Protein AF-A0A1N6IRF7-F1 (afdb_monomer_lite)

Structure (mmCIF, N/CA/C/O backbone):
data_AF-A0A1N6IRF7-F1
#
_entry.id   AF-A0A1N6IRF7-F1
#
loop_
_atom_site.group_PDB
_atom_site.id
_atom_site.type_symbol
_atom_site.label_atom_id
_atom_site.label_alt_id
_atom_site.label_comp_id
_atom_site.label_asym_id
_atom_site.label_entity_id
_atom_site.label_seq_id
_atom_site.pdbx_PDB_ins_code
_atom_site.Cartn_x
_atom_site.Cartn_y
_atom_site.Cartn_z
_atom_site.occupancy
_atom_site.B_iso_or_equiv
_atom_site.auth_seq_id
_atom_site.auth_comp_id
_atom_site.auth_asym_id
_atom_site.auth_atom_id
_atom_site.pdbx_PDB_model_num
ATOM 1 N N . MET A 1 1 ? -33.750 34.087 -30.825 1.00 56.94 1 MET A N 1
ATOM 2 C CA . MET A 1 1 ? -33.578 33.590 -29.435 1.00 56.94 1 MET A CA 1
ATOM 3 C C . MET A 1 1 ? -32.255 32.847 -29.261 1.00 56.94 1 MET A C 1
ATOM 5 O O . MET A 1 1 ? -31.381 33.407 -28.617 1.00 56.94 1 MET A O 1
ATOM 9 N N . LYS A 1 2 ? -32.039 31.696 -29.929 1.00 56.12 2 LYS A N 1
ATOM 10 C CA . LYS A 1 2 ? -30.709 31.047 -30.055 1.00 56.12 2 LYS A CA 1
ATOM 11 C C . LYS A 1 2 ? -29.621 32.036 -30.514 1.00 56.12 2 LYS A C 1
ATOM 13 O O . LYS A 1 2 ? -28.518 32.028 -29.987 1.00 56.12 2 LYS A O 1
ATOM 18 N N . GLU A 1 3 ? -29.969 32.962 -31.410 1.00 59.66 3 GLU A N 1
ATOM 19 C CA . GLU A 1 3 ? -29.058 34.029 -31.851 1.00 59.66 3 GLU A CA 1
ATOM 20 C C . GLU A 1 3 ? -28.709 35.074 -30.780 1.00 59.66 3 GLU A C 1
ATOM 22 O O . GLU A 1 3 ? -27.552 35.463 -30.716 1.00 59.66 3 GLU A O 1
ATOM 27 N N . LYS A 1 4 ? -29.632 35.461 -29.882 1.00 61.78 4 LYS A N 1
ATOM 28 C CA . LYS A 1 4 ? -29.338 36.419 -28.791 1.00 61.78 4 LYS A CA 1
ATOM 29 C C . LYS A 1 4 ? -28.364 35.834 -27.763 1.00 61.78 4 LYS A C 1
ATOM 31 O O . LYS A 1 4 ? -27.467 36.524 -27.279 1.00 61.78 4 LYS A O 1
ATOM 36 N N . ILE A 1 5 ? -28.520 34.544 -27.459 1.00 61.47 5 ILE A N 1
ATOM 37 C CA . ILE A 1 5 ? -27.604 33.800 -26.586 1.00 61.47 5 ILE A CA 1
ATOM 38 C C . ILE A 1 5 ? -26.218 33.726 -27.245 1.00 61.47 5 ILE A C 1
ATOM 40 O O . ILE A 1 5 ? -25.216 34.054 -26.615 1.00 61.47 5 ILE A O 1
ATOM 44 N N . LEU A 1 6 ? -26.155 33.392 -28.539 1.00 61.22 6 LEU A N 1
ATOM 45 C CA . LEU A 1 6 ? -24.899 33.354 -29.296 1.00 61.22 6 LEU A CA 1
ATOM 46 C C . LEU A 1 6 ? -24.228 34.728 -29.427 1.00 61.22 6 LEU A C 1
ATOM 48 O O . LEU A 1 6 ? -23.003 34.796 -29.395 1.00 61.22 6 LEU A O 1
ATOM 52 N N . GLU A 1 7 ? -24.991 35.809 -29.551 1.00 62.16 7 GLU A N 1
ATOM 53 C CA . GLU A 1 7 ? -24.475 37.180 -29.616 1.00 62.16 7 GLU A CA 1
ATOM 54 C C . GLU A 1 7 ? -23.837 37.605 -28.285 1.00 62.16 7 GLU A C 1
ATOM 56 O O . GLU A 1 7 ? -22.690 38.052 -28.275 1.00 62.16 7 GLU A O 1
ATOM 61 N N . THR A 1 8 ? -24.504 37.312 -27.161 1.00 61.78 8 THR A N 1
ATOM 62 C CA . THR A 1 8 ? -23.967 37.519 -25.800 1.00 61.78 8 THR A CA 1
ATOM 63 C C . THR A 1 8 ? -22.658 36.744 -25.595 1.00 61.78 8 THR A C 1
ATOM 65 O O . THR A 1 8 ? -21.685 37.255 -25.034 1.00 61.78 8 THR A O 1
ATOM 68 N N . ILE A 1 9 ? -22.593 35.515 -26.118 1.00 58.44 9 ILE A N 1
ATOM 69 C CA . ILE A 1 9 ? -21.402 34.659 -26.044 1.00 58.44 9 ILE A CA 1
ATOM 70 C C . ILE A 1 9 ? -20.267 35.190 -26.926 1.00 58.44 9 ILE A C 1
ATOM 72 O O . ILE A 1 9 ? -19.116 35.224 -26.489 1.00 58.44 9 ILE A O 1
ATOM 76 N N . ARG A 1 10 ? -20.573 35.649 -28.145 1.00 60.88 10 ARG A N 1
ATOM 77 C CA . ARG A 1 10 ? -19.592 36.204 -29.094 1.00 60.88 10 ARG A CA 1
ATOM 78 C C . ARG A 1 10 ? -19.015 37.541 -28.638 1.00 60.88 10 ARG A C 1
ATOM 80 O O . ARG A 1 10 ? -17.848 37.798 -28.917 1.00 60.88 10 ARG A O 1
ATOM 87 N N . SER A 1 11 ? -19.785 38.357 -27.915 1.00 60.16 11 SER A N 1
ATOM 88 C CA . SER A 1 11 ? -19.288 39.613 -27.334 1.00 60.16 11 SER A CA 1
ATOM 89 C C . SER A 1 11 ? -18.294 39.412 -26.184 1.00 60.16 11 SER A C 1
ATOM 91 O O . SER A 1 11 ? -17.599 40.351 -25.805 1.00 60.16 11 SER A O 1
ATOM 93 N N . SER A 1 12 ? -18.178 38.195 -25.638 1.00 57.53 12 SER A N 1
ATOM 94 C CA . SER A 1 12 ? -17.188 37.888 -24.605 1.00 57.53 12 SER A CA 1
ATOM 95 C C . SER A 1 12 ? -15.816 37.600 -25.238 1.00 57.53 12 SER A C 1
ATOM 97 O O . SER A 1 12 ? -15.579 36.571 -25.871 1.00 57.53 12 SER A O 1
ATOM 99 N N . THR A 1 13 ? -14.865 38.517 -25.061 1.00 45.97 13 THR A N 1
ATOM 100 C CA . THR A 1 13 ? -13.534 38.509 -25.706 1.00 45.97 13 THR A CA 1
ATOM 101 C C . THR A 1 13 ? -12.594 37.380 -25.252 1.00 45.97 13 THR A C 1
ATOM 103 O O . THR A 1 13 ? -11.439 37.320 -25.666 1.00 45.97 13 THR A O 1
ATOM 106 N N . GLY A 1 14 ? -13.073 36.437 -24.437 1.00 54.62 14 GLY A N 1
ATOM 107 C CA . GLY A 1 14 ? -12.270 35.356 -23.871 1.00 54.62 14 GLY A CA 1
ATOM 108 C C . GLY A 1 14 ? -12.916 33.973 -23.886 1.00 54.62 14 GLY A C 1
ATOM 109 O O . GLY A 1 14 ? -12.316 33.071 -23.304 1.00 54.62 14 GLY A O 1
ATOM 110 N N . GLY A 1 15 ? -14.081 33.790 -24.516 1.00 58.50 15 GLY A N 1
ATOM 111 C CA . GLY A 1 15 ? -14.889 32.576 -24.359 1.00 58.50 15 GLY A CA 1
ATOM 112 C C . GLY A 1 15 ? -15.667 32.557 -23.038 1.00 58.50 15 GLY A C 1
ATOM 113 O O . GLY A 1 15 ? -15.312 33.262 -22.094 1.00 58.50 15 GLY A O 1
ATOM 114 N N . ILE A 1 16 ? -16.730 31.751 -22.969 1.00 59.94 16 ILE A N 1
ATOM 115 C CA . ILE A 1 16 ? -17.629 31.672 -21.804 1.00 59.94 16 ILE A CA 1
ATOM 116 C C . ILE A 1 16 ? -17.406 30.360 -21.047 1.00 59.94 16 ILE A C 1
ATOM 118 O O . ILE A 1 16 ? -17.278 29.294 -21.654 1.00 59.94 16 ILE A O 1
ATOM 122 N N . GLU A 1 17 ? -17.330 30.438 -19.717 1.00 59.44 17 GLU A N 1
ATOM 123 C CA . GLU A 1 17 ? -17.288 29.261 -18.842 1.00 59.44 17 GLU A CA 1
ATOM 124 C C . GLU A 1 17 ? -18.613 28.492 -18.922 1.00 59.44 17 GLU A C 1
ATOM 126 O O . GLU A 1 17 ? -19.684 29.097 -18.939 1.00 59.44 17 GLU A O 1
ATOM 131 N N . VAL A 1 18 ? -18.555 27.158 -18.947 1.00 58.25 18 VAL A N 1
ATOM 132 C CA . VAL A 1 18 ? -19.744 26.303 -19.136 1.00 58.25 18 VAL A CA 1
ATOM 133 C C . VAL A 1 18 ? -20.816 26.570 -18.068 1.00 58.25 18 VAL A C 1
ATOM 135 O O . VAL A 1 18 ? -21.984 26.719 -18.410 1.00 58.25 18 VAL A O 1
ATOM 138 N N . ASP A 1 19 ? -20.422 26.765 -16.807 1.00 55.06 19 ASP A N 1
ATOM 139 C CA . ASP A 1 19 ? -21.341 27.090 -15.700 1.00 55.06 19 ASP A CA 1
ATOM 140 C C . ASP A 1 19 ? -22.093 28.421 -15.925 1.00 55.06 19 ASP A C 1
ATOM 142 O O . ASP A 1 19 ? -23.266 28.580 -15.567 1.00 55.06 19 ASP A O 1
ATOM 146 N N . MET A 1 20 ? -21.424 29.391 -16.556 1.00 65.38 20 MET A N 1
ATOM 147 C CA . MET A 1 20 ? -22.007 30.689 -16.894 1.00 65.38 20 MET A CA 1
ATOM 148 C C . MET A 1 20 ? -22.945 30.568 -18.100 1.00 65.38 20 MET A C 1
ATOM 150 O O . MET A 1 20 ? -23.996 31.203 -18.124 1.00 65.38 20 MET A O 1
ATOM 154 N N . LEU A 1 21 ? -22.616 29.697 -19.060 1.00 67.38 21 LEU A N 1
ATOM 155 C CA . LEU A 1 21 ? -23.488 29.369 -20.186 1.00 67.38 21 LEU A CA 1
ATOM 156 C C . LEU A 1 21 ? -24.791 28.708 -19.713 1.00 67.38 21 LEU A C 1
ATOM 158 O O . LEU A 1 21 ? -25.863 29.130 -20.142 1.00 67.38 21 LEU A O 1
ATOM 162 N N . SER A 1 22 ? -24.719 27.752 -18.784 1.00 65.88 22 SER A N 1
ATOM 163 C CA . SER A 1 22 ? -25.904 27.123 -18.182 1.00 65.88 22 SER A CA 1
ATOM 164 C C . SER A 1 22 ? -26.786 28.137 -17.452 1.00 65.88 22 SER A C 1
ATOM 166 O O . SER A 1 22 ? -28.009 28.072 -17.555 1.00 65.88 22 SER A O 1
ATOM 168 N N . SER A 1 23 ? -26.180 29.113 -16.769 1.00 69.88 23 SER A N 1
ATOM 169 C CA . SER A 1 23 ? -26.912 30.184 -16.074 1.00 69.88 23 SER A CA 1
ATOM 170 C C . SER A 1 23 ? -27.607 31.130 -17.061 1.00 69.88 23 SER A C 1
ATOM 172 O O . SER A 1 23 ? -28.784 31.428 -16.898 1.00 69.88 23 SER A O 1
ATOM 174 N N . ILE A 1 24 ? -26.931 31.516 -18.150 1.00 69.19 24 ILE A N 1
ATOM 175 C CA . ILE A 1 24 ? -27.518 32.346 -19.218 1.00 69.19 24 ILE A CA 1
ATOM 176 C C . ILE A 1 24 ? -28.690 31.625 -19.896 1.00 69.19 24 ILE A C 1
ATOM 178 O O . ILE A 1 24 ? -29.733 32.231 -20.136 1.00 69.19 24 ILE A O 1
ATOM 182 N N . VAL A 1 25 ? -28.538 30.332 -20.199 1.00 69.38 25 VAL A N 1
ATOM 183 C CA . VAL A 1 25 ? -29.600 29.513 -20.807 1.00 69.38 25 VAL A CA 1
ATOM 184 C C . VAL A 1 25 ? -30.797 29.405 -19.861 1.00 69.38 25 VAL A C 1
ATOM 186 O O . VAL A 1 25 ? -31.934 29.589 -20.291 1.00 69.38 25 VAL A O 1
ATOM 189 N N . LYS A 1 26 ? -30.550 29.178 -18.569 1.00 73.44 26 LYS A N 1
ATOM 190 C CA . LYS A 1 26 ? -31.588 29.099 -17.538 1.00 73.44 26 LYS A CA 1
ATOM 191 C C . LYS A 1 26 ? -32.356 30.412 -17.382 1.00 73.44 26 LYS A C 1
ATOM 193 O O . LYS A 1 26 ? -33.587 30.399 -17.393 1.00 73.44 26 LYS A O 1
ATOM 198 N N . ASP A 1 27 ? -31.639 31.528 -17.294 1.00 71.44 27 ASP A N 1
ATOM 199 C CA . ASP A 1 27 ? -32.232 32.846 -17.073 1.00 71.44 27 ASP A CA 1
ATOM 200 C C . ASP A 1 27 ? -32.986 33.351 -18.308 1.00 71.44 27 ASP A C 1
ATOM 202 O O . ASP A 1 27 ? -34.049 33.951 -18.168 1.00 71.44 27 ASP A O 1
ATOM 206 N N . GLN A 1 28 ? -32.489 33.074 -19.520 1.00 70.19 28 GLN A N 1
ATOM 207 C CA . GLN A 1 28 ? -33.152 33.515 -20.753 1.00 70.19 28 GLN A CA 1
ATOM 208 C C . GLN A 1 28 ? -34.298 32.612 -21.209 1.00 70.19 28 GLN A C 1
ATOM 210 O O . GLN A 1 28 ? -35.188 33.091 -21.911 1.00 70.19 28 GLN A O 1
ATOM 215 N N . LEU A 1 29 ? -34.283 31.323 -20.861 1.00 65.31 29 LEU A N 1
ATOM 216 C CA . LEU A 1 29 ? -35.330 30.385 -21.278 1.00 65.31 29 LEU A CA 1
ATOM 217 C C . LEU A 1 29 ? -36.366 30.107 -20.182 1.00 65.31 29 LEU A C 1
ATOM 219 O O . LEU A 1 29 ? -37.365 29.447 -20.456 1.00 65.31 29 LEU A O 1
ATOM 223 N N . HIS A 1 30 ? -36.146 30.590 -18.954 1.00 70.56 30 HIS A N 1
ATOM 224 C CA . HIS A 1 30 ? -36.985 30.311 -17.780 1.00 70.56 30 HIS A CA 1
ATOM 225 C C . HIS A 1 30 ? -37.245 28.809 -17.545 1.00 70.56 30 HIS A C 1
ATOM 227 O O . HIS A 1 30 ? -38.247 28.417 -16.943 1.00 70.56 30 HIS A O 1
ATOM 233 N N . ILE A 1 31 ? -36.333 27.953 -18.011 1.00 66.19 31 ILE A N 1
ATOM 234 C CA . ILE A 1 31 ? -36.436 26.501 -17.876 1.00 66.19 31 ILE A CA 1
ATOM 235 C C . ILE A 1 31 ? -36.002 26.123 -16.459 1.00 66.19 31 ILE A C 1
ATOM 237 O O . ILE A 1 31 ? -34.933 26.514 -15.994 1.00 66.19 31 ILE A O 1
ATOM 241 N N . LYS A 1 32 ? -36.846 25.368 -15.748 1.00 66.50 32 LYS A N 1
ATOM 242 C CA . LYS A 1 32 ? -36.534 24.859 -14.400 1.00 66.50 32 LYS A CA 1
ATOM 243 C C . LYS A 1 32 ? -35.910 23.464 -14.418 1.00 66.50 32 LYS A C 1
ATOM 245 O O . LYS A 1 32 ? -35.268 23.090 -13.442 1.00 66.50 32 LYS A O 1
ATOM 250 N N . ASP A 1 33 ? -36.100 22.724 -15.507 1.00 63.34 33 ASP A N 1
ATOM 251 C CA . ASP A 1 33 ? -35.582 21.371 -15.677 1.00 63.34 33 ASP A CA 1
ATOM 252 C C . ASP A 1 33 ? -34.115 21.399 -16.122 1.00 63.34 33 ASP A C 1
ATOM 254 O O . ASP A 1 33 ? -33.776 21.908 -17.193 1.00 63.34 33 ASP A O 1
ATOM 258 N N . GLN A 1 34 ? -33.242 20.852 -15.279 1.00 62.66 34 GLN A N 1
ATOM 259 C CA . GLN A 1 34 ? -31.803 20.861 -15.503 1.00 62.66 34 GLN A CA 1
ATOM 260 C C . GLN A 1 34 ? -31.385 19.956 -16.671 1.00 62.66 34 GLN A C 1
ATOM 262 O O . GLN A 1 34 ? -30.431 20.287 -17.366 1.00 62.66 34 GLN A O 1
ATOM 267 N N . SER A 1 35 ? -32.125 18.878 -16.949 1.00 54.88 35 SER A N 1
ATOM 268 C CA . SER A 1 35 ? -31.796 17.952 -18.042 1.00 54.88 35 SER A CA 1
ATOM 269 C C . SER A 1 35 ? -31.904 18.623 -19.416 1.00 54.88 35 SER A C 1
ATOM 271 O O . SER A 1 35 ? -31.027 18.465 -20.263 1.00 54.88 35 SER A O 1
ATOM 273 N N . ILE A 1 36 ? -32.921 19.473 -19.589 1.00 61.97 36 ILE A N 1
ATOM 274 C CA . ILE A 1 36 ? -33.153 20.252 -2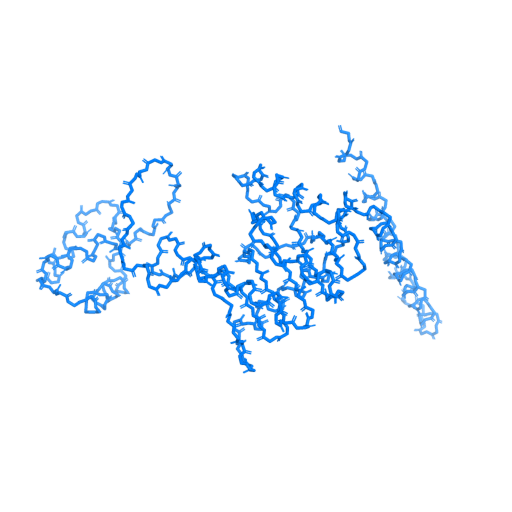0.811 1.00 61.97 36 ILE A CA 1
ATOM 275 C C . ILE A 1 36 ? -32.089 21.352 -20.965 1.00 61.97 36 ILE A C 1
ATOM 277 O O . ILE A 1 36 ? -31.645 21.648 -22.076 1.00 61.97 36 ILE A O 1
ATOM 281 N N . ILE A 1 37 ? -31.649 21.953 -19.852 1.00 62.81 37 ILE A N 1
ATOM 282 C CA . ILE A 1 37 ? -30.560 22.944 -19.851 1.00 62.81 37 ILE A CA 1
ATOM 283 C C . ILE A 1 37 ? -29.246 22.282 -20.274 1.00 62.81 37 ILE A C 1
ATOM 285 O O . ILE A 1 37 ? -28.538 22.822 -21.125 1.00 62.81 37 ILE A O 1
ATOM 289 N N . ASP A 1 38 ? 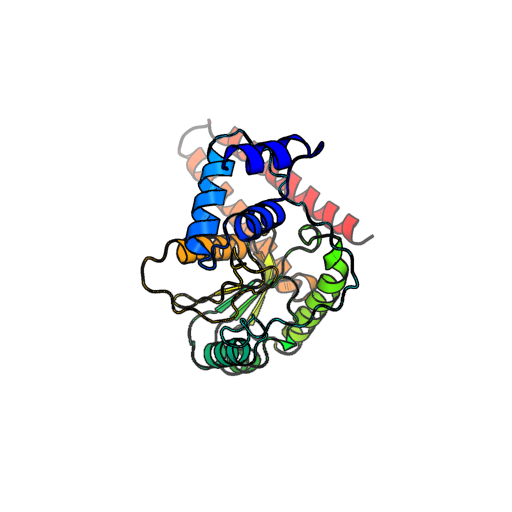-28.940 21.110 -19.724 1.00 58.06 38 ASP A N 1
ATOM 290 C CA . ASP A 1 38 ? -27.702 20.384 -20.005 1.00 58.06 38 ASP A CA 1
ATOM 291 C C . ASP A 1 38 ? -27.656 19.893 -21.464 1.00 58.06 38 ASP A C 1
ATOM 293 O O . ASP A 1 38 ? -26.620 20.009 -22.124 1.00 58.06 38 ASP A O 1
ATOM 297 N N . GLU A 1 39 ? -28.788 19.442 -22.017 1.00 66.50 39 GLU A N 1
ATOM 298 C CA . GLU A 1 39 ? -28.914 19.080 -23.436 1.00 66.50 39 GLU A CA 1
ATOM 299 C C . GLU A 1 39 ? -28.730 20.300 -24.358 1.00 66.50 39 GLU A C 1
ATOM 301 O O . GLU A 1 39 ? -27.980 20.243 -25.340 1.00 66.50 39 GLU A O 1
ATOM 306 N N . ALA A 1 40 ? -29.335 21.443 -24.016 1.00 65.00 40 ALA A N 1
ATOM 307 C CA . ALA A 1 40 ? -29.181 22.685 -24.773 1.00 65.00 40 ALA A CA 1
ATOM 308 C C . ALA A 1 40 ? -27.729 23.203 -24.752 1.00 65.00 40 ALA A C 1
ATOM 310 O O . ALA A 1 40 ? -27.197 23.620 -25.786 1.00 65.00 40 ALA A O 1
ATOM 311 N N . VAL A 1 41 ? -27.058 23.138 -23.598 1.00 68.12 41 VAL A N 1
ATOM 312 C CA . VAL A 1 41 ? -25.639 23.498 -23.444 1.00 68.12 41 VAL A CA 1
ATOM 313 C C . VAL A 1 41 ? -24.738 22.521 -24.210 1.00 68.12 41 VAL A C 1
ATOM 315 O O . VAL A 1 41 ? -23.803 22.952 -24.894 1.00 68.12 41 VAL A O 1
ATOM 318 N N . GLY A 1 42 ? -25.046 21.221 -24.181 1.00 63.31 42 GLY A N 1
ATOM 319 C CA . GLY A 1 42 ? -24.356 20.191 -24.964 1.00 63.31 42 GLY A CA 1
ATOM 320 C C . GLY A 1 42 ? -24.478 20.405 -26.478 1.00 63.31 42 GLY A C 1
ATOM 321 O O . GLY A 1 42 ? -23.493 20.315 -27.215 1.00 63.31 42 GLY A O 1
ATOM 322 N N . SER A 1 43 ? -25.664 20.786 -26.958 1.00 65.88 43 SER A N 1
ATOM 323 C CA . SER A 1 43 ? -25.895 21.135 -28.367 1.00 65.88 43 SER A CA 1
ATOM 324 C C . SER A 1 43 ? -25.117 22.395 -28.786 1.00 65.88 43 SER A C 1
ATOM 326 O O . SER A 1 43 ? -24.470 22.423 -29.834 1.00 65.88 43 SER A O 1
ATOM 328 N N . LEU A 1 44 ? -25.095 23.429 -27.939 1.00 63.53 44 LEU A N 1
ATOM 329 C CA . LEU A 1 44 ? -24.392 24.688 -28.220 1.00 63.53 44 LEU A CA 1
ATOM 330 C C . LEU A 1 44 ? -22.860 24.542 -28.231 1.00 63.53 44 LEU A C 1
ATOM 332 O O . LEU A 1 44 ? -22.180 25.213 -29.012 1.00 63.53 44 LEU A O 1
ATOM 336 N N . THR A 1 45 ? -22.312 23.664 -27.389 1.00 63.81 45 THR A N 1
ATOM 337 C CA . THR A 1 45 ? -20.866 23.391 -27.309 1.00 63.81 45 THR A CA 1
ATOM 338 C C . THR A 1 45 ? -20.378 22.450 -28.415 1.00 63.81 45 THR A C 1
ATOM 340 O O . THR A 1 45 ? -19.293 22.662 -28.965 1.00 63.81 45 THR A O 1
ATOM 343 N N . SER A 1 46 ? -21.186 21.461 -28.814 1.00 61.34 46 SER A N 1
ATOM 344 C CA . SER A 1 46 ? -20.854 20.512 -29.891 1.00 61.34 46 SER A CA 1
ATOM 345 C C . SER A 1 46 ? -20.870 21.132 -31.294 1.00 61.34 46 SER A C 1
ATOM 347 O O . SER A 1 46 ? -20.079 20.725 -32.145 1.00 61.34 46 SER A O 1
ATOM 349 N N . GLU A 1 47 ? -21.656 22.190 -31.529 1.00 57.34 47 GLU A N 1
ATOM 350 C CA . GLU A 1 47 ? -21.662 22.942 -32.798 1.00 57.34 47 GLU A CA 1
ATOM 351 C C . GLU A 1 47 ? -20.338 23.702 -33.096 1.00 57.34 47 GLU A C 1
ATOM 353 O O . GLU A 1 47 ? -20.259 24.422 -34.092 1.00 57.34 47 GLU A O 1
ATOM 358 N N . LYS A 1 48 ? -19.282 23.575 -32.269 1.00 52.59 48 LYS A N 1
ATOM 359 C CA . LYS A 1 48 ? -17.953 24.231 -32.406 1.00 52.59 48 LYS A CA 1
ATOM 360 C C . LYS A 1 48 ? -17.975 25.768 -32.512 1.00 52.59 48 LYS A C 1
ATOM 362 O O . LYS A 1 48 ? -16.937 26.385 -32.748 1.00 52.59 48 LYS A O 1
ATOM 367 N N . LYS A 1 49 ? -19.126 26.413 -32.304 1.00 51.28 49 LYS A N 1
ATOM 368 C CA . LYS A 1 49 ? -19.302 27.876 -32.397 1.00 51.28 49 LYS A CA 1
ATOM 369 C C . LYS A 1 49 ? -18.925 28.625 -31.117 1.00 51.28 49 LYS A C 1
ATOM 371 O O . LYS A 1 49 ? -18.912 29.854 -31.128 1.00 51.28 49 LYS A O 1
ATOM 376 N N . ILE A 1 50 ? -18.620 27.913 -30.030 1.00 54.22 50 ILE A N 1
ATOM 377 C CA . ILE A 1 50 ? -18.312 28.493 -28.720 1.00 54.22 50 ILE A CA 1
ATOM 378 C C . ILE A 1 50 ? -16.994 27.902 -28.213 1.00 54.22 50 ILE A C 1
ATOM 380 O O . ILE A 1 50 ? -16.885 26.698 -27.996 1.00 54.22 50 ILE A O 1
ATOM 384 N N . LYS A 1 51 ? -15.982 28.752 -27.998 1.00 52.72 51 LYS A N 1
ATOM 385 C CA . LYS A 1 51 ? -14.788 28.374 -27.229 1.00 52.72 51 LYS A CA 1
ATOM 386 C C . LYS A 1 51 ? -15.144 28.427 -25.745 1.00 52.72 51 LYS A C 1
ATOM 388 O O . LYS A 1 51 ? -15.100 29.497 -25.142 1.00 52.72 51 LYS A O 1
ATOM 393 N N . CYS A 1 52 ? -15.506 27.288 -25.166 1.00 50.62 52 CYS A N 1
ATOM 394 C CA . CYS A 1 52 ? -15.627 27.174 -23.718 1.00 50.62 52 CYS A CA 1
ATOM 395 C C . CYS A 1 52 ? -14.236 27.044 -23.098 1.00 50.62 52 CYS A C 1
ATOM 397 O O . CYS A 1 52 ? -13.441 26.193 -23.498 1.00 50.62 52 CYS A O 1
ATOM 399 N N . LYS A 1 53 ? -13.928 27.903 -22.126 1.00 46.53 53 LYS A N 1
ATOM 400 C CA . LYS A 1 53 ? -12.731 27.737 -21.302 1.00 46.53 53 LYS A CA 1
ATOM 401 C C . LYS A 1 53 ? -13.019 26.663 -20.260 1.00 46.53 53 LYS A C 1
ATOM 403 O O . LYS A 1 53 ? -13.792 26.894 -19.335 1.00 46.53 53 LYS A O 1
ATOM 408 N N . GLU A 1 54 ? -12.382 25.504 -20.393 1.00 39.91 54 GLU A N 1
ATOM 409 C CA . GLU A 1 54 ? -12.223 24.597 -19.258 1.00 39.91 54 GLU A CA 1
ATOM 410 C C . GLU A 1 54 ? -11.376 25.306 -18.200 1.00 39.91 54 GLU A C 1
ATOM 412 O O . GLU A 1 54 ? -10.230 25.696 -18.449 1.00 39.91 54 GLU A O 1
ATOM 417 N N . LYS A 1 55 ? -11.930 25.498 -17.002 1.00 37.19 55 LYS A N 1
ATOM 418 C CA . LYS A 1 55 ? -11.148 26.047 -15.901 1.00 37.19 55 LYS A CA 1
ATOM 419 C C . LYS A 1 55 ? -10.084 25.041 -15.459 1.00 37.19 55 LYS A C 1
ATOM 421 O O . LYS A 1 55 ? -10.389 24.025 -14.836 1.00 37.19 55 LYS A O 1
ATOM 426 N N . ARG A 1 56 ? -8.812 25.397 -15.649 1.00 31.27 56 ARG A N 1
ATOM 427 C CA . ARG A 1 56 ? -7.745 24.961 -14.739 1.00 31.27 56 ARG A CA 1
ATOM 428 C C . ARG A 1 56 ? -7.885 25.763 -13.449 1.00 31.27 56 ARG A C 1
ATOM 430 O O . ARG A 1 56 ? -7.492 26.924 -13.399 1.00 31.27 56 ARG A O 1
ATOM 437 N N . TRP A 1 57 ? -8.472 25.163 -12.420 1.00 31.67 57 TRP A N 1
ATOM 438 C CA . TRP A 1 57 ? -8.534 25.785 -11.100 1.00 31.67 57 TRP A CA 1
ATOM 439 C C . TRP A 1 57 ? -7.177 25.659 -10.395 1.00 31.67 57 TRP A C 1
ATOM 441 O O . TRP A 1 57 ? -6.765 24.560 -10.024 1.00 31.67 57 TRP A O 1
ATOM 451 N N . ILE A 1 58 ? -6.499 26.795 -10.219 1.00 26.36 58 ILE A N 1
ATOM 452 C CA . ILE A 1 58 ? -5.457 26.990 -9.205 1.00 26.36 58 ILE A CA 1
ATOM 453 C C . ILE A 1 58 ? -6.197 27.165 -7.874 1.00 26.36 58 ILE A C 1
ATOM 455 O O . ILE A 1 58 ? -7.120 27.973 -7.788 1.00 26.36 58 ILE A O 1
ATOM 459 N N . ALA A 1 59 ? -5.852 26.364 -6.868 1.00 27.84 59 ALA A N 1
ATOM 460 C CA . ALA A 1 59 ? -6.472 26.436 -5.552 1.00 27.84 59 ALA A CA 1
ATOM 461 C C . ALA A 1 59 ? -6.001 27.703 -4.824 1.00 27.84 59 ALA A C 1
ATOM 463 O O . ALA A 1 59 ? -4.830 27.817 -4.476 1.00 27.84 59 ALA A O 1
ATOM 464 N N . THR A 1 60 ? -6.908 28.646 -4.585 1.00 25.31 60 THR A N 1
ATOM 465 C CA . THR A 1 60 ? -6.735 29.690 -3.572 1.00 25.31 60 THR A CA 1
ATOM 466 C C . THR A 1 60 ? -7.458 29.258 -2.302 1.00 25.31 60 THR A C 1
ATOM 468 O O . THR A 1 60 ? -8.661 28.993 -2.305 1.00 25.31 60 THR A O 1
ATOM 471 N N . GLU A 1 61 ? -6.693 29.135 -1.220 1.00 32.47 61 GLU A N 1
ATOM 472 C CA . GLU A 1 61 ? -7.193 28.944 0.139 1.00 32.47 61 GLU A CA 1
ATOM 473 C C . GLU A 1 61 ? -8.014 30.173 0.570 1.00 32.47 61 GLU A C 1
ATOM 475 O O . GLU A 1 61 ? -7.680 31.301 0.212 1.00 32.47 61 GLU A O 1
ATOM 480 N N . ASN A 1 62 ? -9.061 29.944 1.368 1.00 31.27 62 ASN A N 1
ATOM 481 C CA . ASN A 1 62 ? -9.948 30.930 2.010 1.00 31.27 62 ASN A CA 1
ATOM 482 C C . ASN A 1 62 ? -11.170 31.413 1.215 1.00 31.27 62 ASN A C 1
ATOM 484 O O . ASN A 1 62 ? -11.276 32.595 0.906 1.00 31.27 62 ASN A O 1
ATOM 488 N N . GLN A 1 63 ? -12.178 30.551 1.035 1.00 28.94 63 GLN A N 1
ATOM 489 C CA . GLN A 1 63 ? -13.580 30.996 1.085 1.00 28.94 63 GLN A CA 1
ATOM 490 C C . GLN A 1 63 ? -14.449 29.961 1.817 1.00 28.94 63 GLN A C 1
ATOM 492 O O . GLN A 1 63 ? -14.587 28.818 1.382 1.00 28.94 63 GLN A O 1
ATOM 497 N N . ASN A 1 64 ? -15.031 30.388 2.943 1.00 32.69 64 ASN A N 1
ATOM 498 C CA . ASN A 1 64 ? -16.105 29.695 3.651 1.00 32.69 64 ASN A CA 1
ATOM 499 C C . ASN A 1 64 ? -17.342 29.651 2.746 1.00 32.69 64 ASN A C 1
ATOM 501 O O . ASN A 1 64 ? -18.061 30.643 2.638 1.00 32.69 64 ASN A O 1
ATOM 505 N N . PHE A 1 65 ? -17.605 28.510 2.111 1.00 30.30 65 PHE A N 1
ATOM 506 C CA . PHE A 1 65 ? -18.890 28.246 1.469 1.00 30.30 65 PHE A CA 1
ATOM 507 C C . PHE A 1 65 ? -19.659 27.208 2.273 1.00 30.30 65 PHE A C 1
ATOM 509 O O . PHE A 1 65 ? -19.152 26.122 2.555 1.00 30.30 65 PHE A O 1
ATOM 516 N N . GLY A 1 66 ? -20.889 27.574 2.643 1.00 28.84 66 GLY A N 1
ATOM 517 C CA . GLY A 1 66 ? -21.841 26.702 3.314 1.00 28.84 66 GLY A CA 1
ATOM 518 C C . GLY A 1 66 ? -22.012 25.389 2.555 1.00 28.84 66 GLY A C 1
ATOM 519 O O . GLY A 1 66 ? -22.247 25.369 1.347 1.00 28.84 66 GLY A O 1
ATOM 520 N N . VAL A 1 67 ? -21.861 24.295 3.293 1.00 29.36 67 VAL A N 1
ATOM 521 C CA . VAL A 1 67 ? -22.056 22.923 2.828 1.00 29.36 67 VAL A CA 1
ATOM 522 C C . VAL A 1 67 ? -23.492 22.793 2.313 1.00 29.36 67 VAL A C 1
ATOM 524 O O . VAL A 1 67 ? -24.445 23.007 3.060 1.00 29.36 67 VAL A O 1
ATOM 527 N N . SER A 1 68 ? -23.674 22.493 1.023 1.00 30.22 68 SER A N 1
ATOM 528 C CA . SER A 1 68 ? -25.013 22.284 0.468 1.00 30.22 68 SER A CA 1
ATOM 529 C C . SER A 1 68 ? -25.597 20.980 1.018 1.00 30.22 68 SER A C 1
ATOM 531 O O . SER A 1 68 ? -25.023 19.913 0.790 1.00 30.22 68 SER A O 1
ATOM 533 N N . LYS A 1 69 ? -26.766 21.071 1.660 1.00 31.62 69 LYS A N 1
ATOM 534 C CA . LYS A 1 69 ? -27.555 19.968 2.247 1.00 31.62 69 LYS A CA 1
ATOM 535 C C . LYS A 1 69 ? -27.832 18.762 1.331 1.00 31.62 69 LYS A C 1
ATOM 537 O O . LYS A 1 69 ? -28.219 17.714 1.816 1.00 31.62 69 LYS A O 1
ATOM 542 N N . TYR A 1 70 ? -27.612 18.866 0.021 1.00 28.25 70 TYR A N 1
ATOM 543 C CA . TYR A 1 70 ? -27.911 17.794 -0.941 1.00 28.25 70 TYR A CA 1
ATOM 544 C C . TYR A 1 70 ? -26.928 16.603 -0.917 1.00 28.25 70 TYR A C 1
ATOM 546 O O . TYR A 1 70 ? -27.181 15.592 -1.560 1.00 28.25 70 TYR A O 1
ATOM 554 N N . TYR A 1 71 ? -25.806 16.707 -0.192 1.00 33.91 71 TYR A N 1
ATOM 555 C CA . TYR A 1 71 ? -24.796 15.640 -0.078 1.00 33.91 71 TYR A CA 1
ATOM 556 C C . TYR A 1 71 ? -24.714 15.014 1.325 1.00 33.91 71 TYR A C 1
ATOM 558 O O . TYR A 1 71 ? -23.811 14.221 1.583 1.00 33.91 71 TYR A O 1
ATOM 566 N N . GLU A 1 72 ? -25.649 15.340 2.223 1.00 35.69 72 GLU A N 1
ATOM 567 C CA . GLU A 1 72 ? -25.781 14.669 3.527 1.00 35.69 72 GLU A CA 1
ATOM 568 C C . GLU A 1 72 ? -26.323 13.231 3.396 1.00 35.69 72 GLU A C 1
ATOM 570 O O . GLU A 1 72 ? -26.184 12.450 4.332 1.00 35.69 72 GLU A O 1
ATOM 575 N N . GLU A 1 73 ? -26.847 12.843 2.226 1.00 38.25 73 GLU A N 1
ATOM 576 C CA . GLU A 1 73 ? -27.463 11.523 2.009 1.00 38.25 73 GLU A CA 1
ATOM 577 C C . GLU A 1 73 ? -26.563 10.479 1.314 1.00 38.25 73 GLU A C 1
ATOM 579 O O . GLU A 1 73 ? -26.925 9.308 1.291 1.00 38.25 73 GLU A O 1
ATOM 584 N N . ILE A 1 74 ? -25.377 10.831 0.782 1.00 38.41 74 ILE A N 1
ATOM 585 C CA . ILE A 1 74 ? -24.404 9.838 0.264 1.00 38.41 74 ILE A CA 1
ATOM 586 C C . ILE A 1 74 ? -22.975 10.237 0.658 1.00 38.41 74 ILE A C 1
ATOM 588 O O . ILE A 1 74 ? -22.425 11.234 0.182 1.00 38.41 74 ILE A O 1
ATOM 592 N N . GLY A 1 75 ? -22.381 9.437 1.545 1.00 49.44 75 GLY A N 1
ATOM 593 C CA . GLY A 1 75 ? -21.196 9.765 2.333 1.00 49.44 75 GLY A CA 1
ATOM 594 C C . GLY A 1 75 ? -19.866 9.938 1.585 1.00 49.44 75 GLY A C 1
ATOM 595 O O . GLY A 1 75 ? -19.514 9.203 0.665 1.00 49.44 75 GLY A O 1
ATOM 596 N N . GLY A 1 76 ? -19.066 10.901 2.056 1.00 56.81 76 GLY A N 1
ATOM 597 C CA . GLY A 1 76 ? -17.643 11.001 1.727 1.00 56.81 76 GLY A CA 1
ATOM 598 C C . GLY A 1 76 ? -16.791 9.881 2.357 1.00 56.81 76 GLY A C 1
ATOM 599 O O . GLY A 1 76 ? -17.248 9.196 3.266 1.00 56.81 76 GLY A O 1
ATOM 600 N N . PRO A 1 77 ? -15.500 9.729 1.995 1.00 63.50 77 PRO A N 1
ATOM 601 C CA . PRO A 1 77 ? -14.600 8.720 2.571 1.00 63.50 77 PRO A CA 1
ATOM 602 C C . PRO A 1 77 ? -14.442 8.767 4.091 1.00 63.50 77 PRO A C 1
ATOM 604 O O . PRO A 1 77 ? -14.083 7.768 4.706 1.00 63.50 77 PRO A O 1
ATOM 607 N N . HIS A 1 78 ? -14.701 9.903 4.713 1.00 67.50 78 HIS A N 1
ATOM 608 C CA . HIS A 1 78 ? -14.629 10.037 6.163 1.00 67.50 78 HIS A CA 1
ATOM 609 C C . HIS A 1 78 ? -16.001 10.328 6.783 1.00 67.50 78 HIS A C 1
ATOM 611 O O . HIS A 1 78 ? -16.060 10.786 7.920 1.00 67.50 78 HIS A O 1
ATOM 617 N N . SER A 1 79 ? -17.099 10.089 6.052 1.00 69.31 79 SER A N 1
ATOM 618 C CA . SER A 1 79 ? -18.438 10.151 6.641 1.00 69.31 79 SER A CA 1
ATOM 619 C C . SER A 1 79 ? -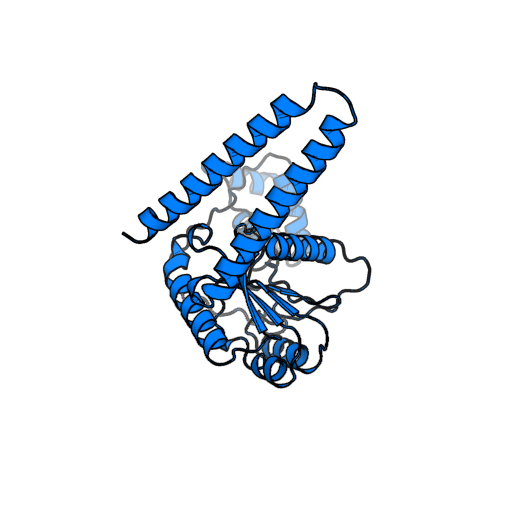18.604 9.048 7.696 1.00 69.31 79 SER A C 1
ATOM 621 O O . SER A 1 79 ? -17.924 8.021 7.613 1.00 69.31 79 SER A O 1
ATOM 623 N N . PRO A 1 80 ? -19.519 9.211 8.670 1.00 71.19 80 PRO A N 1
ATOM 624 C CA . PRO A 1 80 ? -19.820 8.158 9.639 1.00 71.19 80 PRO A CA 1
ATOM 625 C C . PRO A 1 80 ? -20.148 6.812 8.977 1.00 71.19 80 PRO A C 1
ATOM 627 O O . PRO A 1 80 ? -19.666 5.779 9.425 1.00 71.19 80 PRO A O 1
ATOM 630 N N . GLU A 1 81 ? -20.890 6.829 7.868 1.00 73.25 81 GLU A N 1
ATOM 631 C CA . GLU A 1 81 ? -21.236 5.635 7.090 1.00 73.25 81 GLU A CA 1
ATOM 632 C C . GLU A 1 81 ? -20.021 5.011 6.378 1.00 73.25 81 GLU A C 1
ATOM 634 O O . GLU A 1 81 ? -19.784 3.809 6.491 1.00 73.25 81 GLU A O 1
ATOM 639 N N . GLY A 1 82 ? -19.186 5.815 5.712 1.00 73.25 82 GLY A N 1
ATOM 640 C CA . GLY A 1 82 ? -17.972 5.330 5.046 1.00 73.25 82 GLY A CA 1
ATOM 641 C C . GLY A 1 82 ? -16.931 4.788 6.033 1.00 73.25 82 GLY A C 1
ATOM 642 O O . GLY A 1 82 ? -16.171 3.870 5.722 1.00 73.25 82 GLY A O 1
ATOM 643 N N . MET A 1 83 ? -16.902 5.334 7.251 1.00 78.69 83 MET A N 1
ATOM 644 C CA . MET A 1 83 ? -16.080 4.819 8.345 1.00 78.69 83 MET A CA 1
ATOM 645 C C . MET A 1 83 ? -16.668 3.536 8.932 1.00 78.69 83 MET A C 1
ATOM 647 O O . MET A 1 83 ? -15.920 2.586 9.139 1.00 78.69 83 MET A O 1
ATOM 651 N N . LYS A 1 84 ? -17.990 3.468 9.132 1.00 82.38 84 LYS A N 1
ATOM 652 C CA . LYS A 1 84 ? -18.680 2.260 9.601 1.00 82.38 84 LYS A CA 1
ATOM 653 C C . LYS A 1 84 ? -18.465 1.086 8.643 1.00 82.38 84 LYS A C 1
ATOM 655 O O . LYS A 1 84 ? -18.015 0.036 9.080 1.00 82.38 84 LYS A O 1
ATOM 660 N N . THR A 1 85 ? -18.672 1.290 7.342 1.00 81.62 85 THR A N 1
ATOM 661 C CA . THR A 1 85 ? -18.458 0.241 6.327 1.00 81.62 85 THR A CA 1
ATOM 662 C C . THR A 1 85 ? -16.996 -0.208 6.253 1.00 81.62 85 THR A C 1
ATOM 664 O O . THR A 1 85 ? -16.722 -1.391 6.070 1.00 81.62 85 THR A O 1
ATOM 667 N N . LEU A 1 86 ? -16.035 0.706 6.442 1.00 84.50 86 LEU A N 1
ATOM 668 C CA . LEU A 1 86 ? -14.614 0.361 6.560 1.00 84.50 86 LEU A CA 1
ATOM 669 C C . LEU A 1 86 ? -14.321 -0.494 7.799 1.00 84.50 86 LEU A C 1
ATOM 671 O O . LEU A 1 86 ? -13.549 -1.450 7.717 1.00 84.50 86 LEU A O 1
ATOM 675 N N . GLU A 1 87 ? -14.898 -0.129 8.940 1.00 88.25 87 GLU A N 1
ATOM 676 C CA . GLU A 1 87 ? -14.740 -0.870 10.189 1.00 88.25 87 GLU A CA 1
ATOM 677 C C . GLU A 1 87 ? -15.341 -2.277 10.085 1.00 88.25 87 GLU A C 1
ATOM 679 O O . GLU A 1 87 ? -14.650 -3.243 10.409 1.00 88.25 87 GLU A O 1
ATOM 684 N N . GLU A 1 88 ? -16.563 -2.397 9.558 1.00 88.44 88 GLU A N 1
ATOM 685 C CA . GLU A 1 88 ? -17.227 -3.675 9.264 1.00 88.44 88 GLU A CA 1
ATOM 686 C C . GLU A 1 88 ? -16.376 -4.526 8.323 1.00 88.44 88 GLU A C 1
ATOM 688 O O . GLU A 1 88 ? -16.091 -5.684 8.610 1.00 88.44 88 GLU A O 1
ATOM 693 N N . PHE A 1 89 ? -15.852 -3.937 7.248 1.00 88.06 89 PHE A N 1
ATOM 694 C CA . PHE A 1 89 ? -15.009 -4.664 6.307 1.00 88.06 89 PHE A CA 1
ATOM 695 C C . PHE A 1 89 ? -13.738 -5.232 6.936 1.00 88.06 89 PHE A C 1
ATOM 697 O O . PHE A 1 89 ? -13.344 -6.346 6.598 1.00 88.06 89 PHE A O 1
ATOM 704 N N . PHE A 1 90 ? -13.093 -4.508 7.852 1.00 90.62 90 PHE A N 1
ATOM 705 C CA . PHE A 1 90 ? -11.919 -5.042 8.533 1.00 90.62 90 PHE A CA 1
ATOM 706 C C . PHE A 1 90 ? -12.240 -6.208 9.462 1.00 90.62 90 PHE A C 1
ATOM 708 O O . PHE A 1 90 ? -11.403 -7.102 9.586 1.00 90.62 90 PHE A O 1
ATOM 715 N N . VAL A 1 91 ? -13.416 -6.195 10.086 1.00 90.44 91 VAL A N 1
ATOM 716 C CA . VAL A 1 91 ? -13.860 -7.245 11.007 1.00 90.44 91 VAL A CA 1
ATOM 717 C C . VAL A 1 91 ? -14.369 -8.474 10.251 1.00 90.44 91 VAL A C 1
ATOM 719 O O . VAL A 1 91 ? -14.023 -9.595 10.605 1.00 90.44 91 VAL A O 1
ATOM 722 N N . GLU A 1 92 ? -15.157 -8.274 9.197 1.00 90.19 92 GLU A N 1
ATOM 723 C CA . GLU A 1 92 ? -15.883 -9.348 8.513 1.00 90.19 92 GLU A CA 1
ATOM 724 C C . GLU A 1 92 ? -15.096 -10.016 7.382 1.00 90.19 92 GLU A C 1
ATOM 726 O O . GLU A 1 92 ? -15.317 -11.188 7.078 1.00 90.19 92 GLU A O 1
ATOM 731 N N . ASN A 1 93 ? -14.214 -9.288 6.689 1.00 87.50 93 ASN A N 1
ATOM 732 C CA . ASN A 1 93 ? -13.490 -9.856 5.554 1.00 87.50 93 ASN A CA 1
ATOM 733 C C . ASN A 1 93 ? -12.345 -10.748 6.056 1.00 87.50 93 ASN A C 1
ATOM 735 O O . ASN A 1 93 ? -11.443 -10.274 6.732 1.00 87.50 93 ASN A O 1
ATOM 739 N N . THR A 1 94 ? -12.326 -12.028 5.703 1.00 89.75 94 THR A N 1
ATOM 740 C CA . THR A 1 94 ? -11.240 -12.949 6.092 1.00 89.75 94 THR A CA 1
ATOM 741 C C . THR A 1 94 ? -10.129 -13.047 5.046 1.00 89.75 94 THR A C 1
ATOM 743 O O . THR A 1 94 ? -9.080 -13.636 5.297 1.00 89.75 94 THR A O 1
ATOM 746 N N . GLU A 1 95 ? -10.331 -12.453 3.871 1.00 91.00 95 GLU A N 1
ATOM 747 C CA . GLU A 1 95 ? -9.378 -12.482 2.770 1.00 91.00 95 GLU A CA 1
ATOM 748 C C . GLU A 1 95 ? -8.179 -11.567 3.028 1.00 91.00 95 GLU A C 1
ATOM 750 O O . GLU A 1 95 ? -8.177 -10.698 3.905 1.00 91.00 95 GLU A O 1
ATOM 755 N N . LYS A 1 96 ? -7.143 -11.731 2.203 1.00 91.81 96 LYS A N 1
ATOM 756 C CA . LYS A 1 96 ? -6.028 -10.790 2.154 1.00 91.81 96 LYS A CA 1
ATOM 757 C C . LYS A 1 96 ? -6.532 -9.412 1.724 1.00 91.81 96 LYS A C 1
ATOM 759 O O . LYS A 1 96 ? -7.137 -9.276 0.661 1.00 91.81 96 LYS A O 1
ATOM 764 N N . ILE A 1 97 ? -6.191 -8.391 2.506 1.00 92.69 97 ILE A N 1
ATOM 765 C CA . ILE A 1 97 ? -6.457 -6.994 2.156 1.00 92.69 97 ILE A CA 1
ATOM 766 C C . ILE A 1 97 ? -5.157 -6.296 1.765 1.00 92.69 97 ILE A C 1
ATOM 768 O O . ILE A 1 97 ? -4.131 -6.436 2.433 1.00 92.69 97 ILE A O 1
ATOM 772 N N . THR A 1 98 ? -5.221 -5.488 0.714 1.00 91.88 98 THR A N 1
ATOM 773 C CA . THR A 1 98 ? -4.163 -4.571 0.300 1.00 91.88 98 THR A CA 1
ATOM 774 C C . THR A 1 98 ? -4.655 -3.135 0.394 1.00 91.88 98 THR A C 1
ATOM 776 O O . THR A 1 98 ? -5.694 -2.779 -0.160 1.00 91.88 98 THR A O 1
ATOM 779 N N . ILE A 1 99 ? -3.898 -2.304 1.102 1.00 91.19 99 ILE A N 1
ATOM 780 C CA . ILE A 1 99 ? -4.168 -0.886 1.309 1.00 91.19 99 ILE A CA 1
ATOM 781 C C . ILE A 1 99 ? -3.078 -0.102 0.592 1.00 91.19 99 ILE A C 1
ATOM 783 O O . ILE A 1 99 ? -1.930 -0.075 1.028 1.00 91.19 99 ILE A O 1
ATOM 787 N N . LEU A 1 100 ? -3.433 0.566 -0.497 1.00 88.44 100 LEU A N 1
ATOM 788 C CA . LEU A 1 100 ? -2.584 1.592 -1.082 1.00 88.44 100 LEU A CA 1
ATOM 789 C C . LEU A 1 100 ? -2.840 2.903 -0.342 1.00 88.44 100 LEU A C 1
ATOM 791 O O . LEU A 1 100 ? -3.986 3.340 -0.268 1.00 88.44 100 LEU A O 1
ATOM 795 N N . VAL A 1 101 ? -1.802 3.533 0.201 1.00 87.19 101 VAL A N 1
ATOM 796 C CA . VAL A 1 101 ? -1.925 4.767 0.994 1.00 87.19 101 VAL A CA 1
ATOM 797 C C . VAL A 1 101 ? -1.496 5.969 0.163 1.00 87.19 101 VAL A C 1
ATOM 799 O O . VAL A 1 101 ? -0.410 5.968 -0.389 1.00 87.19 101 VAL A O 1
ATOM 802 N N . ASP A 1 102 ? -2.306 7.026 0.101 1.00 81.88 102 ASP A N 1
ATOM 803 C CA . ASP A 1 102 ? -1.876 8.324 -0.445 1.00 81.88 102 ASP A CA 1
ATOM 804 C C . ASP A 1 102 ? -1.453 9.256 0.700 1.00 81.88 102 ASP A C 1
ATOM 806 O O . ASP A 1 102 ? -0.297 9.259 1.091 1.00 81.88 102 ASP A O 1
ATOM 810 N N . VAL A 1 103 ? -2.387 9.991 1.312 1.00 77.88 103 VAL A N 1
ATOM 811 C CA . VAL A 1 103 ? -2.114 10.870 2.478 1.00 77.88 103 VAL A CA 1
ATOM 812 C C . VAL A 1 103 ? -3.039 10.581 3.657 1.00 77.88 103 VAL A C 1
ATOM 814 O O . VAL A 1 103 ? -3.272 11.436 4.506 1.00 77.88 103 VAL A O 1
ATOM 817 N N . THR A 1 104 ? -3.643 9.398 3.677 1.00 82.50 104 THR A N 1
ATOM 818 C CA . THR A 1 104 ? -4.584 9.027 4.733 1.00 82.50 104 THR A CA 1
ATOM 819 C C . THR A 1 104 ? -3.812 8.514 5.945 1.00 82.50 104 THR A C 1
ATOM 821 O O . THR A 1 104 ? -3.066 7.540 5.834 1.00 82.50 104 THR A O 1
ATOM 824 N N . SER A 1 105 ? -4.005 9.178 7.088 1.00 82.69 105 SER A N 1
ATOM 825 C CA . SER A 1 105 ? -3.442 8.766 8.378 1.00 82.69 105 SER A CA 1
ATOM 826 C C . SER A 1 105 ? -3.949 7.386 8.796 1.00 82.69 105 SER A C 1
ATOM 828 O O . SER A 1 105 ? -5.081 7.002 8.487 1.00 82.69 105 SER A O 1
ATOM 830 N N . VAL A 1 106 ? -3.121 6.668 9.555 1.00 86.88 106 VAL A N 1
ATOM 831 C CA . VAL A 1 106 ? -3.473 5.375 10.148 1.00 86.88 106 VAL A CA 1
ATOM 832 C C . VAL A 1 106 ? -4.684 5.464 11.088 1.00 86.88 106 VAL A C 1
ATOM 834 O O . VAL A 1 106 ? -5.439 4.504 11.205 1.00 86.88 106 VAL A O 1
ATOM 837 N N . VAL A 1 107 ? -4.947 6.638 11.680 1.00 82.25 107 VAL A N 1
ATOM 838 C CA . VAL A 1 107 ? -6.097 6.881 12.576 1.00 82.25 107 VAL A CA 1
ATOM 839 C C . VAL A 1 107 ? -7.441 6.654 11.873 1.00 82.25 107 VAL A C 1
ATOM 841 O O . VAL A 1 107 ? -8.428 6.296 12.516 1.00 82.25 107 VAL A O 1
ATOM 844 N N . ALA A 1 108 ? -7.492 6.800 10.545 1.00 79.81 108 ALA A N 1
ATOM 845 C CA . ALA A 1 108 ? -8.686 6.484 9.764 1.00 79.81 108 ALA A CA 1
ATOM 846 C C . ALA A 1 108 ? -8.985 4.971 9.697 1.00 79.81 108 ALA A C 1
ATOM 848 O O . ALA A 1 108 ? -10.060 4.581 9.258 1.00 79.81 108 ALA A O 1
ATOM 849 N N . PHE A 1 109 ? -8.064 4.111 10.135 1.00 86.31 109 PHE A N 1
ATOM 850 C CA . PHE A 1 109 ? -8.171 2.657 10.053 1.00 86.31 109 PHE A CA 1
ATOM 851 C C . PHE A 1 109 ? -8.245 2.025 11.452 1.00 86.31 109 PHE A C 1
ATOM 853 O O . PHE A 1 109 ? -7.509 1.095 11.770 1.00 86.31 109 PHE A O 1
ATOM 860 N N . LYS A 1 110 ? -9.156 2.521 12.302 1.00 81.56 110 LYS A N 1
ATOM 861 C CA . LYS A 1 110 ? -9.275 2.139 13.726 1.00 81.56 110 LYS A CA 1
ATOM 862 C C . LYS A 1 110 ? -9.382 0.630 13.976 1.00 81.56 110 LYS A C 1
ATOM 864 O O . LYS A 1 110 ? -8.859 0.138 14.970 1.00 81.56 110 LYS A O 1
ATOM 869 N N . LYS A 1 111 ? -10.051 -0.109 13.086 1.00 88.75 111 LYS A N 1
ATOM 870 C CA . LYS A 1 111 ? -10.233 -1.569 13.192 1.00 88.75 111 LYS A CA 1
ATOM 871 C C . LYS A 1 111 ? -9.162 -2.385 12.466 1.00 88.75 111 LYS A C 1
ATOM 873 O O . LYS A 1 111 ? -9.269 -3.602 12.405 1.00 88.75 111 LYS A O 1
ATOM 878 N N . LEU A 1 112 ? -8.096 -1.757 11.971 1.00 91.00 112 LEU A N 1
ATOM 879 C CA . LEU A 1 112 ? -6.981 -2.488 11.372 1.00 91.00 112 LEU A CA 1
ATOM 880 C C . LEU A 1 112 ? -6.275 -3.392 12.391 1.00 91.00 112 LEU A C 1
ATOM 882 O O . LEU A 1 112 ? -5.918 -4.513 12.046 1.00 91.00 112 LEU A O 1
ATOM 886 N N . CYS A 1 113 ? -6.135 -2.947 13.648 1.00 92.38 113 CYS A N 1
ATOM 887 C CA . CYS A 1 113 ? -5.557 -3.762 14.723 1.00 92.38 113 CYS A CA 1
ATOM 888 C C . CYS A 1 113 ? -6.316 -5.076 14.912 1.00 92.38 113 CYS A C 1
ATOM 890 O O . CYS A 1 113 ? -5.676 -6.110 15.019 1.00 92.38 113 CYS A O 1
ATOM 892 N N . TYR A 1 114 ? -7.654 -5.062 14.823 1.00 93.44 114 TYR A N 1
ATOM 893 C CA . TYR A 1 114 ? -8.467 -6.279 14.930 1.00 93.44 114 TYR A CA 1
ATOM 894 C C . TYR A 1 114 ? -7.980 -7.364 13.964 1.00 93.44 114 TYR A C 1
ATOM 896 O O . TYR A 1 114 ? -7.785 -8.507 14.364 1.00 93.44 114 TYR A O 1
ATOM 904 N N . ARG A 1 115 ? -7.698 -7.000 12.709 1.00 93.44 115 ARG A N 1
ATOM 905 C CA . ARG A 1 115 ? -7.175 -7.944 11.714 1.00 93.44 115 ARG A CA 1
ATOM 906 C C . ARG A 1 115 ? -5.820 -8.509 12.087 1.00 93.44 115 ARG A C 1
ATOM 908 O O . ARG A 1 115 ? -5.599 -9.705 11.945 1.00 93.44 115 ARG A O 1
ATOM 915 N N . ILE A 1 116 ? -4.922 -7.635 12.529 1.00 93.50 116 ILE A N 1
ATOM 916 C CA . ILE A 1 116 ? -3.565 -8.009 12.918 1.00 93.50 116 ILE A CA 1
ATOM 917 C C . ILE A 1 116 ? -3.625 -8.943 14.131 1.00 93.50 116 ILE A C 1
ATOM 919 O O . ILE A 1 116 ? -2.940 -9.962 14.164 1.00 93.50 116 ILE A O 1
ATOM 923 N N . ASP A 1 117 ? -4.484 -8.645 15.101 1.00 93.94 117 ASP A N 1
ATOM 924 C CA . ASP A 1 117 ? -4.670 -9.436 16.316 1.00 93.94 117 ASP A CA 1
ATOM 925 C C . ASP A 1 117 ? -5.230 -10.832 16.017 1.00 93.94 117 ASP A C 1
ATOM 927 O O . ASP A 1 117 ? -4.822 -11.782 16.678 1.00 93.94 117 ASP A O 1
ATOM 931 N N . HIS A 1 118 ? -6.051 -10.969 14.970 1.00 94.88 118 HIS A N 1
ATOM 932 C CA . HIS A 1 118 ? -6.617 -12.239 14.485 1.00 94.88 118 HIS A CA 1
ATOM 933 C C . HIS A 1 118 ? -5.802 -12.882 13.344 1.00 94.88 118 HIS A C 1
ATOM 935 O O . HIS A 1 118 ? -6.310 -13.738 12.624 1.00 94.88 118 HIS A O 1
ATOM 941 N N . ASP A 1 119 ? -4.553 -12.450 13.150 1.00 95.00 119 ASP A N 1
ATOM 942 C CA . ASP A 1 119 ? -3.606 -12.987 12.165 1.00 95.00 119 ASP A CA 1
ATOM 943 C C . ASP A 1 119 ? -4.105 -12.984 10.703 1.00 95.00 119 ASP A C 1
ATOM 945 O O . ASP A 1 119 ? -3.644 -13.752 9.855 1.00 95.00 119 ASP A O 1
ATOM 949 N N . LEU A 1 120 ? -5.001 -12.050 10.367 1.00 95.19 120 LEU A N 1
ATOM 950 C CA . LEU A 1 120 ? -5.533 -11.877 9.018 1.00 95.19 120 LEU A CA 1
ATOM 951 C C . LEU A 1 120 ? -4.563 -11.090 8.128 1.00 95.19 120 LEU A C 1
ATOM 953 O O . LEU A 1 120 ? -4.109 -9.989 8.461 1.00 95.19 120 LEU A O 1
ATOM 957 N N . LEU A 1 121 ? -4.295 -11.636 6.940 1.00 95.25 121 LEU A N 1
ATOM 958 C CA . LEU A 1 121 ? -3.311 -11.085 6.012 1.00 95.25 121 LEU A CA 1
ATOM 959 C C . LEU A 1 121 ? -3.673 -9.663 5.573 1.00 95.25 121 LEU A C 1
ATOM 961 O O . LEU A 1 121 ? -4.764 -9.391 5.057 1.00 95.25 121 LEU A O 1
ATOM 965 N N . THR A 1 122 ? -2.722 -8.755 5.767 1.00 95.44 122 THR A N 1
ATOM 966 C CA . THR A 1 122 ? -2.878 -7.329 5.500 1.00 95.44 122 THR A CA 1
ATOM 967 C C . THR A 1 122 ? -1.573 -6.753 4.958 1.00 95.44 122 THR A C 1
ATOM 969 O O . THR A 1 122 ? -0.519 -6.822 5.592 1.00 95.44 122 THR A O 1
ATOM 972 N N . GLU A 1 123 ? -1.645 -6.130 3.788 1.00 95.31 123 GLU A N 1
ATOM 973 C CA . GLU A 1 123 ? -0.532 -5.413 3.173 1.00 95.31 123 GLU A CA 1
ATOM 974 C C . GLU A 1 123 ? -0.845 -3.930 3.067 1.00 95.31 123 GLU A C 1
ATOM 976 O O . GLU A 1 123 ? -1.907 -3.538 2.590 1.00 95.31 123 GLU A O 1
ATOM 981 N N . VAL A 1 124 ? 0.114 -3.098 3.452 1.00 94.88 124 VAL A N 1
ATOM 982 C CA . VAL A 1 124 ? 0.058 -1.651 3.261 1.00 94.88 124 VAL A CA 1
ATOM 983 C C . VAL A 1 124 ? 1.169 -1.262 2.304 1.00 94.88 124 VAL A C 1
ATOM 985 O O . VAL A 1 124 ? 2.335 -1.569 2.541 1.00 94.88 124 VAL A O 1
ATOM 988 N N . ILE A 1 125 ? 0.813 -0.586 1.219 1.00 93.25 125 ILE A N 1
ATOM 989 C CA . ILE A 1 125 ? 1.742 -0.118 0.198 1.00 93.25 125 ILE A CA 1
ATOM 990 C C . ILE A 1 125 ? 1.837 1.395 0.307 1.00 93.25 125 ILE A C 1
ATOM 992 O O . ILE A 1 125 ? 0.854 2.118 0.130 1.00 93.25 125 ILE A O 1
ATOM 996 N N . LEU A 1 126 ? 3.047 1.864 0.597 1.00 92.38 126 LEU A N 1
ATOM 997 C CA . LEU A 1 126 ? 3.377 3.275 0.631 1.00 92.38 126 LEU A CA 1
ATOM 998 C C . LEU A 1 126 ? 3.999 3.713 -0.702 1.00 92.38 126 LEU A C 1
ATOM 1000 O O . LEU A 1 126 ? 4.942 3.080 -1.182 1.00 92.38 126 LEU A O 1
ATOM 1004 N N . PRO A 1 127 ? 3.548 4.824 -1.285 1.00 88.62 127 PRO A N 1
ATOM 1005 C CA . PRO A 1 127 ? 4.162 5.396 -2.466 1.00 88.62 127 PRO A CA 1
ATOM 1006 C C . PRO A 1 127 ? 5.567 5.959 -2.189 1.00 88.62 127 PRO A C 1
ATOM 1008 O O . PRO A 1 127 ? 5.875 6.398 -1.073 1.00 88.62 127 PRO A O 1
ATOM 1011 N N . PRO A 1 128 ? 6.466 5.999 -3.180 1.00 86.06 128 PRO A N 1
ATOM 1012 C CA . PRO A 1 128 ? 7.723 6.710 -3.030 1.00 86.06 128 PRO A CA 1
ATOM 1013 C C . PRO A 1 128 ? 7.464 8.228 -3.002 1.00 86.06 128 PRO A C 1
ATOM 1015 O O . PRO A 1 128 ? 6.627 8.766 -3.722 1.00 86.06 128 PRO A O 1
ATOM 1018 N N . GLU A 1 129 ? 8.166 8.936 -2.118 1.00 86.19 129 GLU A N 1
ATOM 1019 C CA . GLU A 1 129 ? 7.887 10.346 -1.801 1.00 86.19 129 GLU A CA 1
ATOM 1020 C C . GLU A 1 129 ? 8.045 11.287 -3.006 1.00 86.19 129 GLU A C 1
ATOM 1022 O O . GLU A 1 129 ? 7.300 12.256 -3.149 1.00 86.19 129 GLU A O 1
ATOM 1027 N N . ASN A 1 130 ? 8.985 10.983 -3.902 1.00 83.19 130 ASN A N 1
ATOM 1028 C CA . ASN A 1 130 ? 9.227 11.744 -5.127 1.00 83.19 130 ASN A CA 1
ATOM 1029 C C . ASN A 1 130 ? 8.037 11.714 -6.100 1.00 83.19 130 ASN A C 1
ATOM 1031 O O . ASN A 1 130 ? 7.890 12.646 -6.888 1.00 83.19 130 ASN A O 1
ATOM 1035 N N . GLU A 1 131 ? 7.175 10.701 -6.021 1.00 83.00 131 GLU A N 1
ATOM 1036 C CA . GLU A 1 131 ? 5.985 10.583 -6.868 1.00 83.00 131 GLU A CA 1
ATOM 1037 C C . GLU A 1 131 ? 4.752 11.298 -6.286 1.00 83.00 131 GLU A C 1
ATOM 1039 O O . GLU A 1 131 ? 3.744 11.480 -6.975 1.00 83.00 131 GLU A O 1
ATOM 1044 N N . ILE A 1 132 ? 4.829 11.760 -5.034 1.00 80.44 132 ILE A N 1
ATOM 1045 C CA . ILE A 1 132 ? 3.785 12.579 -4.415 1.00 80.44 132 ILE A CA 1
ATOM 1046 C C . ILE A 1 132 ? 3.899 14.024 -4.910 1.00 80.44 132 ILE A C 1
ATOM 1048 O O . ILE A 1 132 ? 5.000 14.575 -5.006 1.00 80.44 132 ILE A O 1
ATOM 1052 N N . ASN A 1 133 ? 2.748 14.649 -5.201 1.00 78.81 133 ASN A N 1
ATOM 1053 C CA . ASN A 1 133 ? 2.674 16.072 -5.550 1.00 78.81 133 ASN A CA 1
ATOM 1054 C C . ASN A 1 133 ? 3.388 16.911 -4.477 1.00 78.81 133 ASN A C 1
ATOM 1056 O O . ASN A 1 133 ? 3.135 16.716 -3.289 1.00 78.81 133 ASN A O 1
ATOM 1060 N N . ILE A 1 134 ? 4.248 17.838 -4.911 1.00 80.81 134 ILE A N 1
ATOM 1061 C CA . ILE A 1 134 ? 5.092 18.703 -4.077 1.00 80.81 134 ILE A CA 1
ATOM 1062 C C . ILE A 1 134 ? 4.286 19.332 -2.937 1.00 80.81 134 ILE A C 1
ATOM 1064 O O . ILE A 1 134 ? 4.681 19.200 -1.783 1.00 80.81 134 ILE A O 1
ATOM 1068 N N . GLU A 1 135 ? 3.109 19.882 -3.239 1.00 79.69 135 GLU A N 1
ATOM 1069 C CA . GLU A 1 135 ? 2.205 20.536 -2.275 1.00 79.69 135 GLU A CA 1
ATOM 1070 C C . GLU A 1 135 ? 1.755 19.620 -1.122 1.00 79.69 135 GLU A C 1
ATOM 1072 O O . GLU A 1 135 ? 1.362 20.081 -0.057 1.00 79.69 135 GLU A O 1
ATOM 1077 N N . ARG A 1 136 ? 1.793 18.297 -1.322 1.00 75.75 136 ARG A N 1
ATOM 1078 C CA . ARG A 1 136 ? 1.312 17.294 -0.358 1.00 75.75 136 ARG A CA 1
ATOM 1079 C C . ARG A 1 136 ? 2.440 16.510 0.299 1.00 75.75 136 ARG A C 1
ATOM 1081 O O . ARG A 1 136 ? 2.158 15.711 1.193 1.00 75.75 136 ARG A O 1
ATOM 1088 N N . ARG A 1 137 ? 3.698 16.710 -0.117 1.00 82.81 137 ARG A N 1
ATOM 1089 C CA . ARG A 1 137 ? 4.846 15.917 0.356 1.00 82.81 137 ARG A CA 1
ATOM 1090 C C . ARG A 1 137 ? 5.073 16.053 1.852 1.00 82.81 137 ARG A C 1
ATOM 1092 O O . ARG A 1 137 ? 5.336 15.049 2.502 1.00 82.81 137 ARG A O 1
ATOM 1099 N N . ASP A 1 138 ? 4.926 17.245 2.416 1.00 84.31 138 ASP A N 1
ATOM 1100 C CA . ASP A 1 138 ? 5.185 17.433 3.846 1.00 84.31 138 ASP A CA 1
ATOM 1101 C C . ASP A 1 138 ? 4.128 16.762 4.722 1.00 84.31 138 ASP A C 1
ATOM 1103 O O . ASP A 1 138 ? 4.468 16.115 5.713 1.00 84.31 138 ASP A O 1
ATOM 1107 N N . ASN A 1 139 ? 2.858 16.811 4.314 1.00 83.62 139 ASN A N 1
ATOM 1108 C CA . ASN A 1 139 ? 1.818 16.020 4.964 1.00 83.62 139 ASN A CA 1
ATOM 1109 C C . ASN A 1 139 ? 2.059 14.513 4.769 1.00 83.62 139 ASN A C 1
ATOM 1111 O O . ASN A 1 139 ? 1.963 13.734 5.714 1.00 83.62 139 ASN A O 1
ATOM 1115 N N . TYR A 1 140 ? 2.449 14.101 3.559 1.00 87.38 140 TYR A N 1
ATOM 1116 C CA . TYR A 1 140 ? 2.772 12.708 3.270 1.00 87.38 140 TYR A CA 1
ATOM 1117 C C . TYR A 1 140 ? 3.911 12.171 4.142 1.00 87.38 140 TYR A C 1
ATOM 1119 O O . TYR A 1 140 ? 3.801 11.067 4.664 1.00 87.38 140 TYR A O 1
ATOM 1127 N N . LYS A 1 141 ? 4.980 12.944 4.369 1.00 89.25 141 LYS A N 1
ATOM 1128 C CA . LYS A 1 141 ? 6.079 12.556 5.268 1.00 89.25 141 LYS A CA 1
ATOM 1129 C C . LYS A 1 141 ? 5.582 12.266 6.684 1.00 89.25 141 LYS A C 1
ATOM 1131 O O . LYS A 1 141 ? 6.049 11.304 7.290 1.00 89.25 141 LYS A O 1
ATOM 1136 N N . LYS A 1 142 ? 4.655 13.078 7.207 1.00 89.38 142 LYS A N 1
ATOM 1137 C CA . LYS A 1 142 ? 4.048 12.866 8.534 1.00 89.38 142 LYS A CA 1
ATOM 1138 C C . LYS A 1 142 ? 3.253 11.561 8.558 1.00 89.38 142 LYS A C 1
ATOM 1140 O O . LYS A 1 142 ? 3.569 10.674 9.342 1.00 89.38 142 LYS A O 1
ATOM 1145 N N . VAL A 1 143 ? 2.344 11.388 7.601 1.00 88.88 143 VAL A N 1
ATOM 1146 C CA . VAL A 1 143 ? 1.531 10.169 7.448 1.00 88.88 143 VAL A CA 1
ATOM 1147 C C . VAL A 1 143 ? 2.404 8.921 7.280 1.00 88.88 143 VAL A C 1
ATOM 1149 O O . VAL A 1 143 ? 2.163 7.892 7.904 1.00 88.88 143 VAL A O 1
ATOM 1152 N N . LYS A 1 144 ? 3.466 9.001 6.476 1.00 92.88 144 LYS A N 1
ATOM 1153 C CA . LYS A 1 144 ? 4.428 7.912 6.287 1.00 92.88 144 LYS A CA 1
ATOM 1154 C C . LYS A 1 144 ? 5.108 7.518 7.600 1.00 92.88 144 LYS A C 1
ATOM 1156 O O . LYS A 1 144 ? 5.282 6.326 7.840 1.00 92.88 144 LYS A O 1
ATOM 1161 N N . LYS A 1 145 ? 5.490 8.486 8.442 1.00 93.31 145 LYS A N 1
ATOM 1162 C CA . LYS A 1 145 ? 6.059 8.205 9.771 1.00 93.31 145 LYS A CA 1
ATOM 1163 C C . LYS A 1 145 ? 5.051 7.486 10.666 1.00 93.31 145 LYS A C 1
ATOM 1165 O O . LYS A 1 145 ? 5.402 6.440 11.202 1.00 93.31 145 LYS A O 1
ATOM 1170 N N . GLU A 1 146 ? 3.807 7.961 10.721 1.00 93.25 146 GLU A N 1
ATOM 1171 C CA . GLU A 1 146 ? 2.727 7.318 11.489 1.00 93.25 146 GLU A CA 1
ATOM 1172 C C . GLU A 1 146 ? 2.529 5.850 11.077 1.00 93.25 146 GLU A C 1
ATOM 1174 O O . GLU A 1 146 ? 2.462 4.965 11.925 1.00 93.25 146 GLU A O 1
ATOM 1179 N N . TRP A 1 147 ? 2.508 5.558 9.772 1.00 95.00 147 TRP A N 1
ATOM 1180 C CA . TRP A 1 147 ? 2.395 4.183 9.271 1.00 95.00 147 TRP A CA 1
ATOM 1181 C C . TRP A 1 147 ? 3.593 3.301 9.636 1.00 95.00 147 TRP A C 1
ATOM 1183 O O . TRP A 1 147 ? 3.421 2.122 9.948 1.00 95.00 147 TRP A O 1
ATOM 1193 N N . ILE A 1 148 ? 4.810 3.849 9.604 1.00 95.06 148 ILE A N 1
ATOM 1194 C CA . ILE A 1 148 ? 6.022 3.122 10.008 1.00 95.06 148 ILE A CA 1
ATOM 1195 C C . ILE A 1 148 ? 5.990 2.818 11.511 1.00 95.06 148 ILE A C 1
ATOM 1197 O O . ILE A 1 148 ? 6.342 1.708 11.911 1.00 95.06 148 ILE A O 1
ATOM 1201 N N . GLU A 1 149 ? 5.579 3.775 12.341 1.00 95.12 149 GLU A N 1
ATOM 1202 C CA . GLU A 1 149 ? 5.436 3.604 13.793 1.00 95.12 149 GLU A CA 1
ATOM 1203 C C . GLU A 1 149 ? 4.342 2.587 14.134 1.00 95.12 149 GLU A C 1
ATOM 1205 O O . GLU A 1 149 ? 4.555 1.686 14.952 1.00 95.12 149 GLU A O 1
ATOM 1210 N N . PHE A 1 150 ? 3.209 2.650 13.435 1.00 94.75 150 PHE A N 1
ATOM 1211 C CA . PHE A 1 150 ? 2.136 1.668 13.557 1.00 94.75 150 PHE A CA 1
ATOM 1212 C C . PHE A 1 150 ? 2.604 0.253 13.183 1.00 94.75 150 PHE A C 1
ATOM 1214 O O . PHE A 1 150 ? 2.388 -0.696 13.932 1.00 94.75 150 PHE A O 1
ATOM 1221 N N . TYR A 1 151 ? 3.331 0.104 12.070 1.00 95.00 151 TYR A N 1
ATOM 1222 C CA . TYR A 1 151 ? 3.928 -1.177 11.680 1.00 95.00 151 TYR A CA 1
ATOM 1223 C C . TYR A 1 151 ? 4.909 -1.722 12.716 1.00 95.00 151 TYR A C 1
ATOM 1225 O O . TYR A 1 151 ? 4.900 -2.916 13.007 1.00 95.00 151 TYR A O 1
ATOM 1233 N N . LYS A 1 152 ? 5.759 -0.864 13.285 1.00 93.19 152 LYS A N 1
ATOM 1234 C CA . LYS A 1 152 ? 6.735 -1.286 14.295 1.00 93.19 152 LYS A CA 1
ATOM 1235 C C . LYS A 1 152 ? 6.064 -1.730 15.595 1.00 93.19 152 LYS A C 1
ATOM 1237 O O . LYS A 1 152 ? 6.523 -2.705 16.181 1.00 93.19 152 LYS A O 1
ATOM 1242 N N . SER A 1 153 ? 4.997 -1.050 16.018 1.00 92.12 153 SER A N 1
ATOM 1243 C CA . SER A 1 153 ? 4.237 -1.405 17.228 1.00 92.12 153 SER A CA 1
ATOM 1244 C C . SER A 1 153 ? 3.395 -2.674 17.068 1.00 92.12 153 SER A C 1
ATOM 1246 O O . SER A 1 153 ? 3.205 -3.390 18.043 1.00 92.12 153 SER A O 1
ATOM 1248 N N . HIS A 1 154 ? 2.961 -3.000 15.848 1.00 93.19 154 HIS A N 1
ATOM 1249 C CA . HIS A 1 154 ? 2.111 -4.162 15.551 1.00 93.19 154 HIS A CA 1
ATOM 1250 C C . HIS A 1 154 ? 2.814 -5.170 14.631 1.00 93.19 154 HIS A C 1
ATOM 1252 O O . HIS A 1 154 ? 2.218 -5.733 13.710 1.00 93.19 154 HIS A O 1
ATOM 1258 N N . LYS A 1 155 ? 4.122 -5.367 14.828 1.00 88.69 155 LYS A N 1
ATOM 1259 C CA . LYS A 1 155 ? 4.947 -6.189 13.940 1.00 88.69 155 LYS A CA 1
ATOM 1260 C C . LYS A 1 155 ? 4.571 -7.672 14.054 1.00 88.69 155 LYS A C 1
ATOM 1262 O O . LYS A 1 155 ? 5.059 -8.372 14.937 1.00 88.69 155 LYS A O 1
ATOM 1267 N N . LYS A 1 156 ? 3.777 -8.153 13.100 1.00 90.50 156 LYS A N 1
ATOM 1268 C CA . LYS A 1 156 ? 3.426 -9.566 12.901 1.00 90.50 156 LYS A CA 1
ATOM 1269 C C . LYS A 1 156 ? 3.689 -9.994 11.459 1.00 90.50 156 LYS A C 1
ATOM 1271 O O . LYS A 1 156 ? 3.766 -9.148 10.573 1.00 90.50 156 LYS A O 1
ATOM 1276 N N . ASP A 1 157 ? 3.806 -11.296 11.200 1.00 88.75 157 ASP A N 1
ATOM 1277 C CA . ASP A 1 157 ? 4.023 -11.796 9.832 1.00 88.75 157 ASP A CA 1
ATOM 1278 C C . ASP A 1 157 ? 2.794 -11.634 8.927 1.00 88.75 157 ASP A C 1
ATOM 1280 O O . ASP A 1 157 ? 2.946 -11.447 7.720 1.00 88.75 157 ASP A O 1
ATOM 1284 N N . CYS A 1 158 ? 1.589 -11.603 9.505 1.00 91.06 158 CYS A N 1
ATOM 1285 C CA . CYS A 1 158 ? 0.346 -11.309 8.789 1.00 91.06 158 CYS A CA 1
ATOM 1286 C C . CYS A 1 158 ? 0.257 -9.853 8.298 1.00 91.06 158 CYS A C 1
ATOM 1288 O O . CYS A 1 158 ? -0.512 -9.564 7.380 1.00 91.06 158 CYS A O 1
ATOM 1290 N N . PHE A 1 159 ? 1.046 -8.939 8.876 1.00 95.44 159 PHE A N 1
ATOM 1291 C CA . PHE A 1 159 ? 1.020 -7.517 8.563 1.00 95.44 159 PHE A CA 1
ATOM 1292 C C . PHE A 1 159 ? 2.311 -7.086 7.878 1.00 95.44 159 PHE A C 1
ATOM 1294 O O . PHE A 1 159 ? 3.397 -7.144 8.455 1.00 95.44 159 PHE A O 1
ATOM 1301 N N . THR A 1 160 ? 2.210 -6.614 6.638 1.00 94.94 160 THR A N 1
ATOM 1302 C CA . THR A 1 160 ? 3.384 -6.210 5.859 1.00 94.94 160 THR A CA 1
ATOM 1303 C C . THR A 1 160 ? 3.284 -4.766 5.392 1.00 94.94 160 THR A C 1
ATOM 1305 O O . THR A 1 160 ? 2.314 -4.373 4.750 1.00 94.94 160 THR A O 1
ATOM 1308 N N . LEU A 1 161 ? 4.338 -3.989 5.661 1.00 95.62 161 LEU A N 1
AT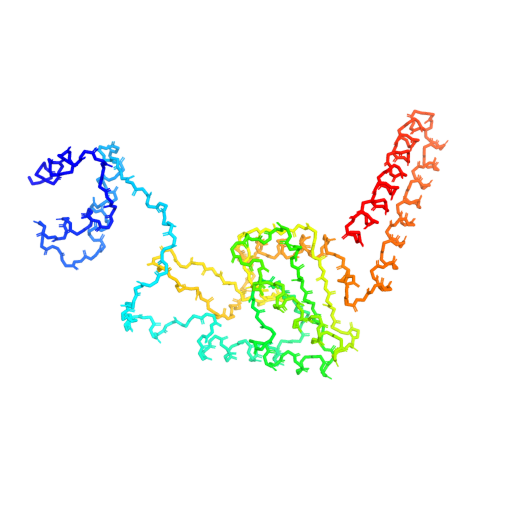OM 1309 C CA . LEU A 1 161 ? 4.507 -2.635 5.144 1.00 95.62 161 LEU A CA 1
ATOM 1310 C C . LEU A 1 161 ? 5.510 -2.625 3.983 1.00 95.62 161 LEU A C 1
ATOM 1312 O O . LEU A 1 161 ? 6.707 -2.894 4.147 1.00 95.62 161 LEU A O 1
ATOM 1316 N N . LEU A 1 162 ? 5.007 -2.287 2.805 1.00 94.25 162 LEU A N 1
ATOM 1317 C CA . LEU A 1 162 ? 5.742 -2.214 1.555 1.00 94.25 162 LEU A CA 1
ATOM 1318 C C . LEU A 1 162 ? 5.884 -0.763 1.093 1.00 94.25 162 LEU A C 1
ATOM 1320 O O . LEU A 1 162 ? 5.128 0.123 1.487 1.00 94.25 162 LEU A O 1
ATOM 1324 N N . GLN A 1 163 ? 6.854 -0.530 0.222 1.00 91.94 163 GLN A N 1
ATOM 1325 C CA . GLN A 1 163 ? 7.018 0.709 -0.512 1.00 91.94 163 GLN A CA 1
ATOM 1326 C C . GLN A 1 163 ? 7.059 0.397 -2.009 1.00 91.94 163 GLN A C 1
ATOM 1328 O O . GLN A 1 163 ? 7.905 -0.388 -2.448 1.00 91.94 163 GLN A O 1
ATOM 1333 N N . SER A 1 164 ? 6.153 0.996 -2.785 1.00 87.62 164 SER A N 1
ATOM 1334 C CA . SER A 1 164 ? 6.149 0.836 -4.240 1.00 87.62 164 SER A CA 1
ATOM 1335 C C . SER A 1 164 ? 7.306 1.600 -4.885 1.00 87.62 164 SER A C 1
ATOM 1337 O O . SER A 1 164 ? 7.884 2.523 -4.303 1.00 87.62 164 SER A O 1
ATOM 1339 N N . THR A 1 165 ? 7.673 1.190 -6.096 1.00 78.38 165 THR A N 1
ATOM 1340 C CA . THR A 1 165 ? 8.609 1.937 -6.954 1.00 78.38 165 THR A CA 1
ATOM 1341 C C . THR A 1 165 ? 7.878 2.750 -8.016 1.00 78.38 165 THR A C 1
ATOM 1343 O O . THR A 1 165 ? 8.376 3.790 -8.435 1.00 78.38 165 THR A O 1
ATOM 1346 N N . VAL A 1 166 ? 6.678 2.310 -8.396 1.00 70.44 166 VAL A N 1
ATOM 1347 C CA . VAL A 1 166 ? 5.793 2.968 -9.359 1.00 70.44 166 VAL A CA 1
ATOM 1348 C C . VAL A 1 166 ? 4.453 3.243 -8.679 1.00 70.44 166 VAL A C 1
ATOM 1350 O O . VAL A 1 166 ? 3.992 2.453 -7.850 1.00 70.44 166 VAL A O 1
ATOM 1353 N N . ILE A 1 167 ? 3.824 4.366 -9.018 1.00 68.19 167 ILE A N 1
ATOM 1354 C CA . ILE A 1 167 ? 2.440 4.653 -8.633 1.00 68.19 167 ILE A CA 1
ATOM 1355 C C . ILE A 1 167 ? 1.676 5.063 -9.879 1.00 68.19 167 ILE A C 1
ATOM 1357 O O . ILE A 1 167 ? 2.125 5.922 -10.643 1.00 68.19 167 ILE A O 1
ATOM 1361 N N . ASN A 1 168 ? 0.464 4.544 -10.015 1.00 66.69 168 ASN A N 1
ATOM 1362 C CA . ASN A 1 168 ? -0.522 5.193 -10.853 1.00 66.69 168 ASN A CA 1
ATOM 1363 C C . ASN A 1 168 ? -1.148 6.378 -10.096 1.00 66.69 168 ASN A C 1
ATOM 1365 O O . ASN A 1 168 ? -1.896 6.202 -9.135 1.00 66.69 168 ASN A O 1
ATOM 1369 N N . LYS A 1 169 ? -0.862 7.603 -10.556 1.00 61.38 169 LYS A N 1
ATOM 1370 C CA . LYS A 1 169 ? -1.321 8.867 -9.943 1.00 61.38 169 LYS A CA 1
ATOM 1371 C C . LYS A 1 169 ? -2.848 9.027 -9.907 1.00 61.38 169 LYS A C 1
ATOM 1373 O O . LYS A 1 169 ? -3.347 9.887 -9.176 1.00 61.38 169 LYS A O 1
ATOM 1378 N N . ALA A 1 170 ? -3.586 8.232 -10.684 1.00 53.34 170 ALA A N 1
ATOM 1379 C CA . ALA A 1 170 ? -5.045 8.206 -10.652 1.00 53.34 170 ALA A CA 1
ATOM 1380 C C . ALA A 1 170 ? -5.592 7.467 -9.418 1.00 53.34 170 ALA A C 1
ATOM 1382 O O . ALA A 1 170 ? -6.692 7.777 -8.958 1.00 53.34 170 ALA A O 1
ATOM 1383 N N . VAL A 1 171 ? -4.823 6.533 -8.850 1.00 54.09 171 VAL A N 1
ATOM 1384 C CA . VAL A 1 171 ? -5.249 5.710 -7.716 1.00 54.09 171 VAL A CA 1
ATOM 1385 C C . VAL A 1 171 ? -4.925 6.443 -6.411 1.00 54.09 171 VAL A C 1
ATOM 1387 O O . VAL A 1 171 ? -3.769 6.661 -6.054 1.00 54.09 171 VAL A O 1
ATOM 1390 N N . ARG A 1 172 ? -5.971 6.884 -5.706 1.00 66.62 172 ARG A N 1
ATOM 1391 C CA . ARG A 1 172 ? -5.878 7.471 -4.355 1.00 66.62 172 ARG A CA 1
ATOM 1392 C C . ARG A 1 172 ? -5.830 6.366 -3.305 1.00 66.62 172 ARG A C 1
ATOM 1394 O O . ARG A 1 172 ? -5.815 5.197 -3.674 1.00 66.62 172 ARG A O 1
ATOM 1401 N N . THR A 1 173 ? -5.833 6.720 -2.012 1.00 62.25 173 THR A N 1
ATOM 1402 C CA . THR A 1 173 ? -5.927 5.718 -0.940 1.00 62.25 173 THR A CA 1
ATOM 1403 C C . THR A 1 173 ? -7.043 4.732 -1.276 1.00 62.25 173 THR A C 1
ATOM 1405 O O . THR A 1 173 ? -8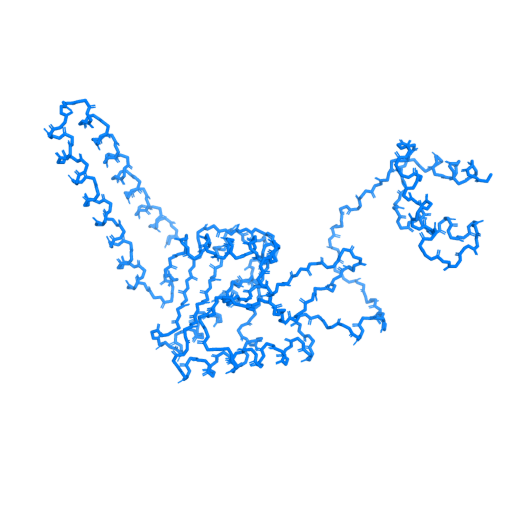.195 5.145 -1.386 1.00 62.25 173 THR A O 1
ATOM 1408 N N . THR A 1 174 ? -6.695 3.477 -1.518 1.00 74.56 174 THR A N 1
ATOM 1409 C CA . THR A 1 174 ? -7.607 2.451 -2.032 1.00 74.56 174 THR A CA 1
ATOM 1410 C C . THR A 1 174 ? -7.375 1.210 -1.208 1.00 74.56 174 THR A C 1
ATOM 1412 O O . THR A 1 174 ? -6.233 0.865 -0.904 1.00 74.56 174 THR A O 1
ATOM 1415 N N . LEU A 1 175 ? -8.461 0.562 -0.823 1.00 81.62 175 LEU A N 1
ATOM 1416 C CA . LEU A 1 175 ? -8.413 -0.678 -0.074 1.00 81.62 175 LEU A CA 1
ATOM 1417 C C . LEU A 1 175 ? -9.076 -1.773 -0.904 1.00 81.62 175 LEU A C 1
ATOM 1419 O O . LEU A 1 175 ? -10.109 -1.543 -1.531 1.00 81.62 175 LEU A O 1
ATOM 1423 N N . PHE A 1 176 ? -8.429 -2.930 -0.965 1.00 82.56 176 PHE A N 1
ATOM 1424 C CA . PHE A 1 176 ? -8.717 -3.952 -1.958 1.00 82.56 176 PHE A CA 1
ATOM 1425 C C . PHE A 1 176 ? -8.628 -5.353 -1.344 1.00 82.56 176 PHE A C 1
ATOM 1427 O O . PHE A 1 176 ? -7.670 -5.658 -0.643 1.00 82.56 176 PHE A O 1
ATOM 1434 N N . SER A 1 177 ? -9.617 -6.192 -1.630 1.00 83.50 177 SER A N 1
ATOM 1435 C CA . SER A 1 177 ? -9.640 -7.647 -1.408 1.00 83.50 177 SER A CA 1
ATOM 1436 C C . SER A 1 177 ? -10.094 -8.329 -2.702 1.00 83.50 177 SER A C 1
ATOM 1438 O O . SER A 1 177 ? -10.364 -7.628 -3.680 1.00 83.50 177 SER A O 1
ATOM 1440 N N . LYS A 1 178 ? -10.201 -9.662 -2.734 1.00 78.06 178 LYS A N 1
ATOM 1441 C CA . LYS A 1 178 ? -10.572 -10.412 -3.948 1.00 78.06 178 LYS A CA 1
ATOM 1442 C C . LYS A 1 178 ? -12.001 -10.110 -4.415 1.00 78.06 178 LYS A C 1
ATOM 1444 O O . LYS A 1 178 ? -12.269 -10.220 -5.605 1.00 78.06 178 LYS A O 1
ATOM 1449 N N . GLU A 1 179 ? -12.898 -9.733 -3.503 1.00 73.38 179 GLU A N 1
ATOM 1450 C CA . GLU A 1 179 ? -14.330 -9.554 -3.825 1.00 73.38 179 GLU A CA 1
ATOM 1451 C C . GLU A 1 179 ? -14.896 -8.185 -3.418 1.00 73.38 179 GLU A C 1
ATOM 1453 O O . GLU A 1 179 ? -16.010 -7.812 -3.792 1.00 73.38 179 GLU A O 1
ATOM 1458 N N . LYS A 1 180 ? -14.134 -7.393 -2.658 1.00 78.00 180 LYS A N 1
ATOM 1459 C CA . LYS A 1 180 ? -14.565 -6.067 -2.196 1.00 78.00 180 LYS A CA 1
ATOM 1460 C C . LYS A 1 180 ? -13.463 -5.041 -2.411 1.00 78.00 180 LYS A C 1
ATOM 1462 O O . LYS A 1 180 ? -12.284 -5.319 -2.167 1.00 78.00 180 LYS A O 1
ATOM 1467 N N . ALA A 1 181 ? -13.850 -3.833 -2.802 1.00 72.25 181 ALA A N 1
ATOM 1468 C CA . ALA A 1 181 ? -12.934 -2.708 -2.883 1.00 72.25 181 ALA A CA 1
ATOM 1469 C C . ALA A 1 181 ? -13.570 -1.424 -2.370 1.00 72.25 181 ALA A C 1
ATOM 1471 O O . ALA A 1 181 ? -14.761 -1.160 -2.525 1.00 72.25 181 ALA A O 1
ATOM 1472 N N . ARG A 1 182 ? -12.712 -0.585 -1.808 1.00 75.31 182 ARG A N 1
ATOM 1473 C CA . ARG A 1 182 ? -12.997 0.800 -1.492 1.00 75.31 182 ARG A CA 1
ATOM 1474 C C . ARG A 1 182 ? -12.239 1.678 -2.470 1.00 75.31 182 ARG A C 1
ATOM 1476 O O . ARG A 1 182 ? -11.038 1.901 -2.294 1.00 75.31 182 ARG A O 1
ATOM 1483 N N . ILE A 1 183 ? -12.932 2.163 -3.494 1.00 64.69 183 ILE A N 1
ATOM 1484 C CA . ILE A 1 183 ? -12.325 2.970 -4.553 1.00 64.69 183 ILE A CA 1
ATOM 1485 C C . ILE A 1 183 ? -12.754 4.422 -4.369 1.00 64.69 183 ILE A C 1
ATOM 1487 O O . ILE A 1 183 ? -13.903 4.787 -4.592 1.00 64.69 183 ILE A O 1
ATOM 1491 N N . ASN A 1 184 ? -11.803 5.272 -3.989 1.00 59.75 184 ASN A N 1
ATOM 1492 C CA . ASN A 1 184 ? -12.036 6.704 -3.823 1.00 59.75 184 ASN A CA 1
ATOM 1493 C C . ASN A 1 184 ? -12.069 7.413 -5.195 1.00 59.75 184 ASN A C 1
ATOM 1495 O O . ASN A 1 184 ? -11.108 8.090 -5.574 1.00 59.75 184 ASN A O 1
ATOM 1499 N N . ILE A 1 185 ? -13.163 7.256 -5.947 1.00 51.12 185 ILE A N 1
ATOM 1500 C CA . ILE A 1 185 ? -13.367 7.887 -7.266 1.00 51.12 185 ILE A CA 1
ATOM 1501 C C . ILE A 1 185 ? -13.970 9.289 -7.092 1.00 51.12 185 ILE A C 1
ATOM 1503 O O . ILE A 1 185 ? -14.828 9.513 -6.237 1.00 51.12 185 ILE A O 1
ATOM 1507 N N . ARG A 1 186 ? -13.526 10.258 -7.903 1.00 46.47 186 ARG A N 1
ATOM 1508 C CA . ARG A 1 186 ? -14.186 11.571 -8.011 1.00 46.47 186 ARG A CA 1
ATOM 1509 C C . ARG A 1 186 ? -15.503 11.418 -8.778 1.00 46.47 186 ARG A C 1
ATOM 1511 O O . ARG A 1 186 ? -15.472 10.989 -9.928 1.00 46.47 186 ARG A O 1
ATOM 1518 N N . LYS A 1 187 ? -16.633 11.811 -8.181 1.00 46.16 187 LYS A N 1
ATOM 1519 C CA . LYS A 1 187 ? -17.903 11.940 -8.913 1.00 46.16 187 LYS A CA 1
ATOM 1520 C C . LYS A 1 187 ? -17.803 13.131 -9.876 1.00 46.16 187 LYS A C 1
ATOM 1522 O O . LYS A 1 187 ? -17.372 14.209 -9.473 1.00 46.16 187 LYS A O 1
ATOM 1527 N N . LEU A 1 188 ? -18.170 12.926 -11.144 1.00 37.66 188 LEU A N 1
ATOM 1528 C CA . LEU A 1 188 ? -18.006 13.908 -12.231 1.00 37.66 188 LEU A CA 1
ATOM 1529 C C . LEU A 1 188 ? -18.777 15.224 -12.003 1.00 37.66 188 LEU A C 1
ATOM 1531 O O . LEU A 1 188 ? -18.407 16.242 -12.576 1.00 37.66 188 LEU A O 1
ATOM 1535 N N . SER A 1 189 ? -19.794 15.229 -11.137 1.00 39.12 189 SER A N 1
ATOM 1536 C CA . SER A 1 189 ? -20.652 16.389 -10.856 1.00 39.12 189 SER A CA 1
ATOM 1537 C C . SER A 1 189 ? -20.316 17.159 -9.571 1.00 39.12 189 SER A C 1
ATOM 1539 O O . SER A 1 189 ? -20.934 18.188 -9.304 1.00 39.12 189 SER A O 1
ATOM 1541 N N . ALA A 1 190 ? -19.350 16.711 -8.761 1.00 34.88 190 ALA A N 1
ATOM 1542 C CA . ALA A 1 190 ? -19.100 17.299 -7.446 1.00 34.88 190 ALA A CA 1
ATOM 1543 C C . ALA A 1 190 ? -17.678 17.851 -7.304 1.00 34.88 190 ALA A C 1
ATOM 1545 O O . ALA A 1 190 ? -16.686 17.153 -7.517 1.00 34.88 190 ALA A O 1
ATOM 1546 N N . ARG A 1 191 ? -17.568 19.106 -6.843 1.00 39.19 191 ARG A N 1
ATOM 1547 C CA . ARG A 1 191 ? -16.278 19.774 -6.590 1.00 39.19 191 ARG A CA 1
ATOM 1548 C C . ARG A 1 191 ? -15.398 19.058 -5.546 1.00 39.19 191 ARG A C 1
ATOM 1550 O O . ARG A 1 191 ? -14.203 19.342 -5.501 1.00 39.19 191 ARG A O 1
ATOM 1557 N N . SER A 1 192 ? -15.914 18.117 -4.741 1.00 41.62 192 SER A N 1
ATOM 1558 C CA . SER A 1 192 ? -15.079 17.376 -3.774 1.00 41.62 192 SER A CA 1
ATOM 1559 C C . SER A 1 192 ? -15.617 16.053 -3.202 1.00 41.62 192 SER A C 1
ATOM 1561 O O . SER A 1 192 ? -14.881 15.415 -2.445 1.00 41.62 192 SER A O 1
ATOM 1563 N N . THR A 1 193 ? -16.820 15.572 -3.528 1.00 39.81 193 THR A N 1
ATOM 1564 C CA . THR A 1 193 ? -17.346 14.363 -2.868 1.00 39.81 193 THR A CA 1
ATOM 1565 C C . THR A 1 193 ? -16.849 13.094 -3.565 1.00 39.81 193 THR A C 1
ATOM 1567 O O . THR A 1 193 ? -17.344 12.646 -4.598 1.00 39.81 193 THR A O 1
ATOM 1570 N N . ARG A 1 194 ? -15.772 12.535 -3.006 1.00 54.50 194 ARG A N 1
ATOM 1571 C CA . ARG A 1 194 ? -15.360 11.148 -3.260 1.00 54.50 194 ARG A CA 1
ATOM 1572 C C . ARG A 1 194 ? -16.362 10.232 -2.568 1.00 54.50 194 ARG A C 1
ATOM 1574 O O . ARG A 1 194 ? -16.780 10.572 -1.469 1.00 54.50 194 ARG A O 1
ATOM 1581 N N . ASP A 1 195 ? -16.709 9.100 -3.165 1.00 56.91 195 ASP A N 1
ATOM 1582 C CA . ASP A 1 195 ? -17.469 8.077 -2.441 1.00 56.91 195 ASP A CA 1
ATOM 1583 C C . ASP A 1 195 ? -16.539 7.309 -1.496 1.00 56.91 195 ASP A C 1
ATOM 1585 O O . ASP A 1 195 ? -15.400 6.996 -1.854 1.00 56.91 195 ASP A O 1
ATOM 1589 N N . GLY A 1 196 ? -17.003 7.085 -0.273 1.00 57.06 196 GLY A N 1
ATOM 1590 C CA . GLY A 1 196 ? -16.267 6.392 0.771 1.00 57.06 196 GLY A CA 1
ATOM 1591 C C . GLY A 1 196 ? -16.573 4.917 0.911 1.00 57.06 196 GLY A C 1
ATOM 1592 O O . GLY A 1 196 ? -15.802 4.222 1.576 1.00 57.06 196 GLY A O 1
ATOM 1593 N N . ASN A 1 197 ? -17.680 4.467 0.330 1.00 61.12 197 ASN A N 1
ATOM 1594 C CA . ASN A 1 197 ? -18.267 3.185 0.664 1.00 61.12 197 ASN A CA 1
ATOM 1595 C C . ASN A 1 197 ? -17.473 2.019 0.076 1.00 61.12 197 ASN A C 1
ATOM 1597 O O . ASN A 1 197 ? -16.799 2.121 -0.955 1.00 61.12 197 ASN A O 1
ATOM 1601 N N . ILE A 1 198 ? -17.545 0.889 0.775 1.00 64.25 198 ILE A N 1
ATOM 1602 C CA . ILE A 1 198 ? -16.978 -0.368 0.301 1.00 64.25 198 ILE A CA 1
ATOM 1603 C C . ILE A 1 198 ? -17.995 -1.013 -0.620 1.00 64.25 198 ILE A C 1
ATOM 1605 O O . ILE A 1 198 ? -19.105 -1.340 -0.214 1.00 64.25 198 ILE A O 1
ATOM 1609 N N . ILE A 1 199 ? -17.604 -1.173 -1.877 1.00 63.38 199 ILE A N 1
ATOM 1610 C CA . ILE A 1 199 ? -18.462 -1.731 -2.909 1.00 63.38 199 ILE A CA 1
ATOM 1611 C C . ILE A 1 199 ? -18.111 -3.214 -3.019 1.00 63.38 199 ILE A C 1
ATOM 1613 O O . ILE A 1 199 ? -16.949 -3.576 -3.243 1.00 63.38 199 ILE A O 1
ATOM 1617 N N . VAL A 1 200 ? -19.115 -4.073 -2.835 1.00 59.12 200 VAL A N 1
ATOM 1618 C CA . VAL A 1 200 ? -19.015 -5.488 -3.203 1.00 59.12 200 VAL A CA 1
ATOM 1619 C C . VAL A 1 200 ? -19.001 -5.548 -4.717 1.00 59.12 200 VAL A C 1
ATOM 1621 O O . VAL A 1 200 ? -19.895 -5.013 -5.377 1.00 59.12 200 VAL A O 1
ATOM 1624 N N . VAL A 1 201 ? -17.971 -6.163 -5.276 1.00 61.47 201 VAL A N 1
ATOM 1625 C CA . VAL A 1 201 ? -17.805 -6.192 -6.719 1.00 61.47 201 VAL A CA 1
ATOM 1626 C C . VAL A 1 201 ? -18.235 -7.559 -7.221 1.00 61.47 201 VAL A C 1
ATOM 1628 O O . VAL A 1 201 ? -17.569 -8.557 -6.974 1.00 61.47 201 VAL A O 1
ATOM 1631 N N . GLY A 1 202 ? -19.364 -7.597 -7.931 1.00 50.88 202 GLY A N 1
ATOM 1632 C CA . GLY A 1 202 ? -19.789 -8.798 -8.645 1.00 50.88 202 GLY A CA 1
ATOM 1633 C C . GLY A 1 202 ? -18.754 -9.231 -9.690 1.00 50.88 202 GLY A C 1
ATOM 1634 O O . GLY A 1 202 ? -17.982 -8.408 -10.197 1.00 50.88 202 GLY A O 1
ATOM 1635 N N . ASN A 1 203 ? -18.754 -10.524 -10.026 1.00 46.59 203 ASN A N 1
ATOM 1636 C CA . ASN A 1 203 ? -17.908 -11.068 -11.087 1.00 46.59 203 ASN A CA 1
ATOM 1637 C C . ASN A 1 203 ? -18.076 -10.230 -12.377 1.00 46.59 203 ASN A C 1
ATOM 1639 O O . ASN A 1 203 ? -19.190 -9.888 -12.759 1.00 46.59 203 ASN A O 1
ATOM 1643 N N . ASP A 1 204 ? -16.954 -9.874 -13.012 1.00 52.97 204 ASP A N 1
ATOM 1644 C CA . ASP A 1 204 ? -16.851 -9.140 -14.290 1.00 52.97 204 ASP A CA 1
ATOM 1645 C C . ASP A 1 204 ? -16.964 -7.605 -14.325 1.00 52.97 204 ASP A C 1
ATOM 1647 O O . ASP A 1 204 ? -16.948 -7.021 -15.410 1.00 52.97 204 ASP A O 1
ATOM 1651 N N . ASN A 1 205 ? -16.914 -6.901 -13.192 1.00 61.84 205 ASN A N 1
ATOM 1652 C CA . ASN A 1 205 ? -16.810 -5.434 -13.215 1.00 61.84 205 ASN A CA 1
ATOM 1653 C C . ASN A 1 205 ? -15.466 -4.950 -13.819 1.00 61.84 205 ASN A C 1
ATOM 1655 O O . ASN A 1 205 ? -14.390 -5.142 -13.243 1.00 61.84 205 ASN A O 1
ATOM 1659 N N . THR A 1 206 ? -15.525 -4.295 -14.982 1.00 58.03 206 THR A N 1
ATOM 1660 C CA . THR A 1 206 ? -14.355 -3.820 -15.747 1.00 58.03 206 THR A CA 1
ATOM 1661 C C . THR A 1 206 ? -13.531 -2.769 -15.007 1.00 58.03 206 THR A C 1
ATOM 1663 O O . THR A 1 206 ? -12.302 -2.823 -15.038 1.00 58.03 206 THR A O 1
ATOM 1666 N N . LEU A 1 207 ? -14.187 -1.852 -14.292 1.00 61.56 207 LEU A N 1
ATOM 1667 C CA . LEU A 1 207 ? -13.525 -0.815 -13.503 1.00 61.56 207 LEU A CA 1
ATOM 1668 C C . LEU A 1 207 ? -12.744 -1.434 -12.342 1.00 61.56 207 LEU A C 1
ATOM 1670 O O . LEU A 1 207 ? -11.580 -1.103 -12.123 1.00 61.56 207 LEU A O 1
ATOM 1674 N N . TYR A 1 208 ? -13.352 -2.387 -11.639 1.00 66.50 208 TYR A N 1
ATOM 1675 C CA . TYR A 1 208 ? -12.665 -3.133 -10.592 1.00 66.50 208 TYR A CA 1
ATOM 1676 C C . TYR A 1 208 ? -11.478 -3.922 -11.141 1.00 66.50 208 TYR A C 1
ATOM 1678 O O . TYR A 1 208 ? -10.403 -3.824 -10.565 1.00 66.50 208 TYR A O 1
ATOM 1686 N N . LYS A 1 209 ? -11.622 -4.631 -12.272 1.00 65.94 209 LYS A N 1
ATOM 1687 C CA . LYS A 1 209 ? -10.502 -5.342 -12.920 1.00 65.94 209 LYS A CA 1
ATOM 1688 C C . LYS A 1 209 ? -9.345 -4.397 -13.254 1.00 65.94 209 LYS A C 1
ATOM 1690 O O . LYS A 1 209 ? -8.187 -4.748 -13.043 1.00 65.94 209 LYS A O 1
ATOM 1695 N N . GLN A 1 210 ? -9.644 -3.183 -13.715 1.00 67.00 210 GLN A N 1
ATOM 1696 C CA . GLN A 1 210 ? -8.624 -2.168 -13.968 1.00 67.00 210 GLN A CA 1
ATOM 1697 C C . GLN A 1 210 ? -7.890 -1.769 -12.678 1.00 67.00 210 GLN A C 1
ATOM 1699 O O . GLN A 1 210 ? -6.663 -1.819 -12.644 1.00 67.00 210 GLN A O 1
ATOM 1704 N N . PHE A 1 211 ? -8.607 -1.439 -11.599 1.00 70.12 211 PHE A N 1
ATOM 1705 C CA . PHE A 1 211 ? -7.973 -1.109 -10.314 1.00 70.12 211 PHE A CA 1
ATOM 1706 C C . PHE A 1 211 ? -7.254 -2.306 -9.673 1.00 70.12 211 PHE A C 1
ATOM 1708 O O . PHE A 1 211 ? -6.200 -2.127 -9.070 1.00 70.12 211 PHE A O 1
ATOM 1715 N N . ALA A 1 212 ? -7.778 -3.520 -9.836 1.00 73.69 212 ALA A N 1
ATOM 1716 C CA . ALA A 1 212 ? -7.153 -4.760 -9.392 1.00 73.69 212 ALA A CA 1
ATOM 1717 C C . ALA A 1 212 ? -5.782 -4.939 -10.045 1.00 73.69 212 ALA A C 1
ATOM 1719 O O . ALA A 1 212 ? -4.790 -5.158 -9.355 1.00 73.69 212 ALA A O 1
ATOM 1720 N N . ASN A 1 213 ? -5.712 -4.768 -11.368 1.00 74.44 213 ASN A N 1
ATOM 1721 C CA . ASN A 1 213 ? -4.463 -4.844 -12.119 1.00 74.44 213 ASN A CA 1
ATOM 1722 C C . ASN A 1 213 ? -3.457 -3.790 -11.644 1.00 74.44 213 ASN A C 1
ATOM 1724 O O . ASN A 1 213 ? -2.281 -4.099 -11.480 1.00 74.44 213 ASN A O 1
ATOM 1728 N N . GLU A 1 214 ? -3.912 -2.570 -11.360 1.00 73.69 214 GLU A N 1
ATOM 1729 C CA . GLU A 1 214 ? -3.056 -1.513 -10.810 1.00 73.69 214 GLU A CA 1
ATOM 1730 C C . GLU A 1 214 ? -2.494 -1.875 -9.432 1.00 73.69 214 GLU A C 1
ATOM 1732 O O . GLU A 1 214 ? -1.302 -1.691 -9.179 1.00 73.69 214 GLU A O 1
ATOM 1737 N N . ILE A 1 215 ? -3.321 -2.431 -8.542 1.00 78.44 215 ILE A N 1
ATOM 1738 C CA . ILE A 1 215 ? -2.874 -2.906 -7.227 1.00 78.44 215 ILE A CA 1
ATOM 1739 C C . ILE A 1 215 ? -1.882 -4.064 -7.378 1.00 78.44 215 ILE A C 1
ATOM 1741 O O . ILE A 1 215 ? -0.843 -4.049 -6.719 1.00 78.44 215 ILE A O 1
ATOM 1745 N N . ILE A 1 216 ? -2.137 -5.009 -8.288 1.00 81.12 216 ILE A N 1
ATOM 1746 C CA . ILE A 1 216 ? -1.226 -6.122 -8.589 1.00 81.12 216 ILE A CA 1
ATOM 1747 C C . ILE A 1 216 ? 0.121 -5.591 -9.091 1.00 81.12 216 ILE A C 1
ATOM 1749 O O . ILE A 1 216 ? 1.167 -5.988 -8.579 1.00 81.12 216 ILE A O 1
ATOM 1753 N N . ILE A 1 217 ? 0.127 -4.655 -10.044 1.00 79.44 217 ILE A N 1
ATOM 1754 C CA . ILE A 1 217 ? 1.360 -4.032 -10.550 1.00 79.44 217 ILE A CA 1
ATOM 1755 C C . ILE A 1 217 ? 2.119 -3.358 -9.404 1.00 79.44 217 ILE A C 1
ATOM 1757 O O . ILE A 1 217 ? 3.334 -3.533 -9.266 1.00 79.44 217 ILE A O 1
ATOM 1761 N N . GLN A 1 218 ? 1.424 -2.621 -8.539 1.00 82.00 218 GLN A N 1
ATOM 1762 C CA . GLN A 1 218 ? 2.055 -1.968 -7.395 1.00 82.00 218 GLN A CA 1
ATOM 1763 C C . GLN A 1 218 ? 2.598 -2.972 -6.373 1.00 82.00 218 GLN A C 1
ATOM 1765 O O . GLN A 1 218 ? 3.693 -2.763 -5.862 1.00 82.00 218 GLN A O 1
ATOM 1770 N N . GLN A 1 219 ? 1.917 -4.093 -6.126 1.00 83.50 219 GLN A N 1
ATOM 1771 C CA . GLN A 1 219 ? 2.425 -5.184 -5.286 1.00 83.50 219 GLN A CA 1
ATOM 1772 C C . GLN A 1 219 ? 3.689 -5.824 -5.870 1.00 83.50 219 GLN A C 1
ATOM 1774 O O . GLN A 1 219 ? 4.677 -6.020 -5.155 1.00 83.50 219 GLN A O 1
ATOM 1779 N N . LEU A 1 220 ? 3.680 -6.124 -7.172 1.00 81.75 220 LEU A N 1
ATOM 1780 C CA . LEU A 1 220 ? 4.811 -6.732 -7.879 1.00 81.75 220 LEU A CA 1
ATOM 1781 C C . LEU A 1 220 ? 6.043 -5.820 -7.869 1.00 81.75 220 LEU A C 1
ATOM 1783 O O . LEU A 1 220 ? 7.175 -6.288 -7.722 1.00 81.75 220 LEU A O 1
ATOM 1787 N N . THR A 1 221 ? 5.816 -4.513 -7.985 1.00 82.12 221 THR A N 1
ATOM 1788 C CA . THR A 1 221 ? 6.867 -3.488 -8.024 1.00 82.12 221 THR A CA 1
ATOM 1789 C C . THR A 1 221 ? 7.247 -2.948 -6.643 1.00 82.12 221 THR A C 1
ATOM 1791 O O . THR A 1 221 ? 8.203 -2.173 -6.536 1.00 82.12 221 THR A O 1
ATOM 1794 N N . ALA A 1 222 ? 6.548 -3.353 -5.578 1.00 87.62 222 ALA A N 1
ATOM 1795 C CA . ALA A 1 222 ? 6.850 -2.926 -4.221 1.00 87.62 222 ALA A CA 1
ATOM 1796 C C . ALA A 1 222 ? 7.892 -3.818 -3.550 1.00 87.62 222 ALA A C 1
ATOM 1798 O O . ALA A 1 222 ? 7.888 -5.040 -3.696 1.00 87.62 222 ALA A O 1
ATOM 1799 N N . ASP A 1 223 ? 8.759 -3.198 -2.755 1.00 89.56 223 ASP A N 1
ATOM 1800 C CA . ASP A 1 223 ? 9.708 -3.859 -1.858 1.00 89.56 223 ASP A CA 1
ATOM 1801 C C . ASP A 1 223 ? 9.325 -3.576 -0.397 1.00 89.56 223 ASP A C 1
ATOM 1803 O O . ASP A 1 223 ? 8.465 -2.746 -0.120 1.00 89.56 223 ASP A O 1
ATOM 1807 N N . TYR A 1 224 ? 9.938 -4.269 0.567 1.00 90.62 224 TYR A N 1
ATOM 1808 C CA . TYR A 1 224 ? 9.734 -3.932 1.981 1.00 90.62 224 TYR A CA 1
ATOM 1809 C C . TYR A 1 224 ? 10.115 -2.473 2.245 1.00 90.62 224 TYR A C 1
ATOM 1811 O O . TYR A 1 224 ? 11.096 -1.973 1.698 1.00 90.62 224 TYR A O 1
ATOM 1819 N N . CYS A 1 225 ? 9.375 -1.766 3.093 1.00 90.56 225 CYS A N 1
ATOM 1820 C CA . CYS A 1 225 ? 9.766 -0.404 3.435 1.00 90.56 225 CYS A CA 1
ATOM 1821 C C . CYS A 1 225 ? 11.096 -0.426 4.218 1.00 90.56 225 CYS A C 1
ATOM 1823 O O . CYS A 1 225 ? 11.141 -0.911 5.349 1.00 90.56 225 CYS A O 1
ATOM 1825 N N . PHE A 1 226 ? 12.183 0.092 3.630 1.00 88.25 226 PHE A N 1
ATOM 1826 C CA . PHE A 1 226 ? 13.534 0.027 4.214 1.00 88.25 226 PHE A CA 1
ATOM 1827 C C . PHE A 1 226 ? 13.600 0.628 5.626 1.00 88.25 226 PHE A C 1
ATOM 1829 O O . PHE A 1 226 ? 14.163 0.026 6.533 1.00 88.25 226 PHE A O 1
ATOM 1836 N N . THR A 1 227 ? 12.954 1.777 5.842 1.00 88.81 227 THR A N 1
ATOM 1837 C CA . THR A 1 227 ? 12.900 2.461 7.148 1.00 88.81 227 THR A CA 1
ATOM 1838 C C . THR A 1 227 ? 12.113 1.690 8.212 1.00 88.81 227 THR A C 1
ATOM 1840 O O . THR A 1 227 ? 12.285 1.924 9.412 1.00 88.81 227 THR A O 1
ATOM 1843 N N . ALA A 1 228 ? 11.228 0.788 7.785 1.00 89.50 228 ALA A N 1
ATOM 1844 C CA . ALA A 1 228 ? 10.435 -0.056 8.667 1.00 89.50 228 ALA A CA 1
ATOM 1845 C C . ALA A 1 228 ? 11.131 -1.393 8.956 1.00 89.50 228 ALA A C 1
ATOM 1847 O O . ALA A 1 228 ? 11.131 -1.849 10.099 1.00 89.50 228 ALA A O 1
ATOM 1848 N N . ASN A 1 229 ? 11.730 -2.016 7.936 1.00 90.62 229 ASN A N 1
ATOM 1849 C CA . ASN A 1 229 ? 12.367 -3.324 8.045 1.00 90.62 229 ASN A CA 1
ATOM 1850 C C . ASN A 1 229 ? 13.562 -3.463 7.076 1.00 90.62 229 ASN A C 1
ATOM 1852 O O . ASN A 1 229 ? 13.428 -4.066 6.003 1.00 90.62 229 ASN A O 1
ATOM 1856 N N . PRO A 1 230 ? 14.744 -2.931 7.441 1.00 88.25 230 PRO A N 1
ATOM 1857 C CA . PRO A 1 230 ? 15.904 -2.912 6.552 1.00 88.25 230 PRO A CA 1
ATOM 1858 C C . PRO A 1 230 ? 16.415 -4.323 6.242 1.00 88.25 230 PRO A C 1
ATOM 1860 O O . PRO A 1 230 ? 16.849 -4.582 5.123 1.00 88.25 230 PRO A O 1
ATOM 1863 N N . MET A 1 231 ? 16.288 -5.260 7.190 1.00 90.44 231 MET A N 1
ATOM 1864 C CA . MET A 1 231 ? 16.700 -6.652 6.999 1.00 90.44 231 MET A CA 1
ATOM 1865 C C . MET A 1 231 ? 15.822 -7.368 5.969 1.00 90.44 231 MET A C 1
ATOM 1867 O O . MET A 1 231 ? 16.364 -7.918 5.014 1.00 90.44 231 MET A O 1
ATOM 1871 N N . LYS A 1 232 ? 14.481 -7.332 6.095 1.00 88.88 232 LYS A N 1
ATOM 1872 C CA . LYS A 1 232 ? 13.591 -7.952 5.087 1.00 88.88 232 LYS A CA 1
ATOM 1873 C C . LYS A 1 232 ? 13.761 -7.290 3.710 1.00 88.88 232 LYS A C 1
ATOM 1875 O O . LYS A 1 232 ? 13.727 -7.981 2.692 1.00 88.88 232 LYS A O 1
ATOM 1880 N N . TRP A 1 233 ? 14.007 -5.977 3.663 1.00 91.50 233 TRP A N 1
ATOM 1881 C CA . TRP A 1 233 ? 14.332 -5.279 2.414 1.00 91.50 233 TRP A CA 1
ATOM 1882 C C . TRP A 1 233 ? 15.626 -5.797 1.779 1.00 91.50 233 TRP A C 1
ATOM 1884 O O . TRP A 1 233 ? 15.618 -6.183 0.608 1.00 91.50 233 TRP A O 1
ATOM 1894 N N . LEU A 1 234 ? 16.713 -5.867 2.552 1.00 88.25 234 LEU A N 1
ATOM 1895 C CA . LEU A 1 234 ? 18.013 -6.329 2.071 1.00 88.25 234 LEU A CA 1
ATOM 1896 C C . LEU A 1 234 ? 17.947 -7.790 1.615 1.00 88.25 234 LEU A C 1
ATOM 1898 O O . LEU A 1 234 ? 18.390 -8.104 0.512 1.00 88.25 234 LEU A O 1
ATOM 1902 N N . TRP A 1 235 ? 17.320 -8.661 2.409 1.00 88.50 235 TRP A N 1
ATOM 1903 C CA . TRP A 1 235 ? 17.094 -10.061 2.052 1.00 88.50 235 TRP A CA 1
ATOM 1904 C C . TRP A 1 235 ? 16.333 -10.199 0.735 1.00 88.50 235 TRP A C 1
ATOM 1906 O O . TRP A 1 235 ? 16.763 -10.946 -0.141 1.00 88.50 235 TRP A O 1
ATOM 1916 N N . ARG A 1 236 ? 15.255 -9.430 0.530 1.00 86.12 236 ARG A N 1
ATOM 1917 C CA . ARG A 1 236 ? 14.501 -9.458 -0.733 1.00 86.12 236 ARG A CA 1
ATOM 1918 C C . ARG A 1 236 ? 15.352 -9.007 -1.921 1.00 86.12 236 ARG A C 1
ATOM 1920 O O . ARG A 1 236 ? 15.250 -9.600 -2.993 1.00 86.12 236 ARG A O 1
ATOM 1927 N N . LYS A 1 237 ? 16.214 -7.999 -1.746 1.00 84.25 237 LYS A N 1
ATOM 1928 C CA . LYS A 1 237 ? 17.160 -7.564 -2.790 1.00 84.25 237 LYS A CA 1
ATOM 1929 C C . LYS A 1 237 ? 18.196 -8.642 -3.107 1.00 84.25 237 LYS A C 1
ATOM 1931 O O . LYS A 1 237 ? 18.448 -8.901 -4.281 1.00 84.25 237 LYS A O 1
ATOM 1936 N N . ILE A 1 238 ? 18.770 -9.274 -2.084 1.00 86.81 238 ILE A N 1
ATOM 1937 C CA . ILE A 1 238 ? 19.742 -10.363 -2.238 1.00 86.81 238 ILE A CA 1
ATOM 1938 C C . ILE A 1 238 ? 19.098 -11.538 -2.981 1.00 86.81 238 ILE A C 1
ATOM 1940 O O . ILE A 1 238 ? 19.636 -11.976 -3.993 1.00 86.81 238 ILE A O 1
ATOM 1944 N N . ILE A 1 239 ? 17.911 -11.982 -2.557 1.00 86.94 239 ILE A N 1
ATOM 1945 C CA . ILE A 1 239 ? 17.170 -13.078 -3.202 1.00 86.94 239 ILE A CA 1
ATOM 1946 C C . ILE A 1 239 ? 16.879 -12.757 -4.672 1.00 86.94 239 ILE A C 1
ATOM 1948 O O . ILE A 1 239 ? 17.154 -13.582 -5.538 1.00 86.94 239 ILE A O 1
ATOM 1952 N N . LYS A 1 240 ? 16.391 -11.547 -4.985 1.00 82.56 240 LYS A N 1
ATOM 1953 C CA . LYS A 1 240 ? 16.146 -11.125 -6.376 1.00 82.56 240 LYS A CA 1
ATOM 1954 C C . LYS A 1 240 ? 17.415 -11.204 -7.235 1.00 82.56 240 LYS A C 1
ATOM 1956 O O . LYS A 1 240 ? 17.351 -11.680 -8.366 1.00 82.56 240 LYS A O 1
ATOM 1961 N N . LYS A 1 241 ? 18.566 -10.779 -6.700 1.00 82.06 241 LYS A N 1
ATOM 1962 C CA . LYS A 1 241 ? 19.860 -10.869 -7.399 1.00 82.06 241 LYS A CA 1
ATOM 1963 C C . LYS A 1 241 ? 20.296 -12.318 -7.608 1.00 82.06 241 LYS A C 1
ATOM 1965 O O . LYS A 1 241 ? 20.722 -12.655 -8.705 1.00 82.06 241 LYS A O 1
ATOM 1970 N N . TRP A 1 242 ? 20.144 -13.177 -6.603 1.00 82.50 242 TRP A N 1
ATOM 1971 C CA . TRP A 1 242 ? 20.461 -14.601 -6.735 1.00 82.50 242 TRP A CA 1
ATOM 1972 C C . TRP A 1 242 ? 19.574 -15.314 -7.753 1.00 82.50 242 TRP A C 1
ATOM 1974 O O . TRP A 1 242 ? 20.094 -16.066 -8.569 1.00 82.50 242 TRP A O 1
ATOM 1984 N N . ILE A 1 243 ? 18.266 -15.036 -7.768 1.00 82.50 243 ILE A N 1
ATOM 1985 C CA . ILE A 1 243 ? 17.345 -15.569 -8.786 1.00 82.50 243 ILE A CA 1
ATOM 1986 C C . ILE A 1 243 ? 17.789 -15.133 -10.183 1.00 82.50 243 ILE A C 1
ATOM 1988 O O . ILE A 1 243 ? 17.817 -15.951 -11.096 1.00 82.50 243 ILE A O 1
ATOM 1992 N N . PHE A 1 244 ? 18.176 -13.867 -10.351 1.00 79.50 244 PHE A N 1
ATOM 1993 C CA . PHE A 1 244 ? 18.690 -13.370 -11.625 1.00 79.50 244 PHE A CA 1
ATOM 1994 C C . PHE A 1 244 ? 19.986 -14.079 -12.045 1.00 79.50 244 PHE A C 1
ATOM 1996 O O . PHE A 1 244 ? 20.093 -14.522 -13.184 1.00 79.50 244 PHE A O 1
ATOM 2003 N N . ILE A 1 245 ? 20.944 -14.247 -11.127 1.00 82.94 245 ILE A N 1
ATOM 2004 C CA . ILE A 1 245 ? 22.190 -14.987 -11.388 1.00 82.94 245 ILE A CA 1
ATOM 2005 C C . ILE A 1 245 ? 21.880 -16.430 -11.801 1.00 82.94 245 ILE A C 1
ATOM 2007 O O . ILE A 1 245 ? 22.439 -16.914 -12.782 1.00 82.94 245 ILE A O 1
ATOM 2011 N N . LEU A 1 246 ? 20.965 -17.100 -11.096 1.00 81.94 246 LEU A N 1
ATOM 2012 C CA . LEU A 1 246 ? 20.560 -18.472 -11.396 1.00 81.94 246 LEU A CA 1
ATOM 2013 C C . LEU A 1 246 ? 19.859 -18.573 -12.757 1.00 81.94 246 LEU A C 1
ATOM 2015 O O . LEU A 1 246 ? 20.149 -19.490 -13.520 1.00 81.94 246 LEU A O 1
ATOM 2019 N N . LEU A 1 247 ? 18.996 -17.611 -13.098 1.00 79.12 247 LEU A N 1
ATOM 2020 C CA . LEU A 1 247 ? 18.348 -17.527 -14.409 1.00 79.12 247 LEU A CA 1
ATOM 2021 C C . LEU A 1 247 ? 19.383 -17.359 -15.527 1.00 79.12 247 LEU A C 1
ATOM 2023 O O . LEU A 1 247 ? 19.323 -18.059 -16.534 1.00 79.12 247 LEU A O 1
ATOM 2027 N N . VAL A 1 248 ? 20.357 -16.465 -15.341 1.00 78.56 248 VAL A N 1
ATOM 2028 C CA . VAL A 1 248 ? 21.436 -16.265 -16.313 1.00 78.56 248 VAL A CA 1
ATOM 2029 C C . VAL A 1 248 ? 22.293 -17.522 -16.447 1.00 78.56 248 VAL A C 1
ATOM 2031 O O . VAL A 1 248 ? 22.607 -17.926 -17.562 1.00 78.56 248 VAL A O 1
ATOM 2034 N N . PHE A 1 249 ? 22.633 -18.171 -15.335 1.00 80.00 249 PHE A N 1
ATOM 2035 C CA . PHE A 1 249 ? 23.369 -19.432 -15.342 1.00 80.00 249 PHE A CA 1
ATOM 2036 C C . PHE A 1 249 ? 22.617 -20.532 -16.104 1.00 80.00 249 PHE A C 1
ATOM 2038 O O . PHE A 1 249 ? 23.211 -21.215 -16.935 1.00 80.00 249 PHE A O 1
ATOM 2045 N N . LEU A 1 250 ? 21.300 -20.647 -15.907 1.00 80.00 250 LEU A N 1
ATOM 2046 C CA . LEU A 1 250 ? 20.455 -21.579 -16.654 1.00 80.00 250 LEU A CA 1
ATOM 2047 C C . LEU A 1 250 ? 20.460 -21.270 -18.160 1.00 80.00 250 LEU A C 1
ATOM 2049 O O . LEU A 1 250 ? 20.612 -22.176 -18.976 1.00 80.00 250 LEU A O 1
ATOM 2053 N N . ILE A 1 251 ? 20.358 -19.989 -18.535 1.00 78.31 251 ILE A N 1
ATOM 2054 C CA . ILE A 1 251 ? 20.458 -19.553 -19.935 1.00 78.31 251 ILE A CA 1
ATOM 2055 C C . ILE A 1 251 ? 21.839 -19.893 -20.505 1.00 78.31 251 ILE A C 1
ATOM 2057 O O . ILE A 1 251 ? 21.908 -20.350 -21.643 1.00 78.31 251 ILE A O 1
ATOM 2061 N N . MET A 1 252 ? 22.928 -19.740 -19.739 1.00 73.00 252 MET A N 1
ATOM 2062 C CA . MET A 1 252 ? 24.271 -20.149 -20.174 1.00 73.00 252 MET A CA 1
ATOM 2063 C C . MET A 1 252 ? 24.352 -21.650 -20.444 1.00 73.00 252 MET A C 1
ATOM 2065 O O . MET A 1 252 ? 24.900 -22.032 -21.472 1.00 73.00 252 MET A O 1
ATOM 2069 N N . ILE A 1 253 ? 23.776 -22.492 -19.580 1.00 76.31 253 ILE A N 1
ATOM 2070 C CA . ILE A 1 253 ? 23.730 -23.946 -19.799 1.00 76.31 253 ILE A CA 1
ATOM 2071 C C . ILE A 1 253 ? 22.955 -24.271 -21.080 1.00 76.31 253 ILE A C 1
ATOM 2073 O O . ILE A 1 253 ? 23.459 -25.001 -21.929 1.00 76.31 253 ILE A O 1
ATOM 2077 N N . ILE A 1 254 ? 21.765 -23.689 -21.261 1.00 72.38 254 ILE A N 1
ATOM 2078 C CA . ILE A 1 254 ? 20.948 -23.885 -22.472 1.00 72.38 254 ILE A CA 1
ATOM 2079 C C . ILE A 1 254 ? 21.712 -23.423 -23.722 1.00 72.38 254 ILE A C 1
ATOM 2081 O O . ILE A 1 254 ? 21.692 -24.093 -24.748 1.00 72.38 254 ILE A O 1
ATOM 2085 N N . SER A 1 255 ? 22.428 -22.304 -23.625 1.00 65.31 255 SER A N 1
ATOM 2086 C CA . SER A 1 255 ? 23.237 -21.735 -24.709 1.00 65.31 255 SER A CA 1
ATOM 2087 C C . SER A 1 255 ? 24.455 -22.581 -25.055 1.00 65.31 255 SER A C 1
ATOM 2089 O O . SER A 1 255 ? 24.821 -22.683 -26.219 1.00 65.31 255 SER A O 1
ATOM 2091 N N . PHE A 1 256 ? 25.081 -23.193 -24.050 1.00 67.88 256 PHE A N 1
ATOM 2092 C CA . PHE A 1 256 ? 26.200 -24.110 -24.238 1.00 67.88 256 PHE A CA 1
ATOM 2093 C C . PHE A 1 256 ? 25.755 -25.393 -24.953 1.00 67.88 256 PHE A C 1
ATOM 2095 O O . PHE A 1 256 ? 26.518 -25.960 -25.728 1.00 67.88 256 PHE A O 1
ATOM 2102 N N . ILE A 1 257 ? 24.504 -25.814 -24.738 1.00 71.94 257 ILE A N 1
ATOM 2103 C CA . ILE A 1 257 ? 23.893 -26.969 -25.409 1.00 71.94 257 ILE A CA 1
ATOM 2104 C C . ILE A 1 257 ? 23.444 -26.627 -26.849 1.00 71.94 257 ILE A C 1
ATOM 2106 O O . ILE A 1 257 ? 23.496 -27.502 -27.708 1.00 71.94 257 ILE A O 1
ATOM 2110 N N . ASN A 1 258 ? 23.049 -25.376 -27.138 1.00 64.25 258 ASN A N 1
ATOM 2111 C CA . ASN A 1 258 ? 22.407 -24.957 -28.402 1.00 64.25 258 ASN A CA 1
ATOM 2112 C C . ASN A 1 258 ? 23.241 -24.021 -29.315 1.00 64.25 258 ASN A C 1
ATOM 2114 O O . ASN A 1 258 ? 22.666 -23.262 -30.095 1.00 64.25 258 ASN A O 1
ATOM 2118 N N . ASP A 1 259 ? 24.573 -24.130 -29.292 1.00 62.03 259 ASP A N 1
ATOM 2119 C CA . ASP A 1 259 ? 25.510 -23.458 -30.219 1.00 62.03 259 ASP A CA 1
ATOM 2120 C C . ASP A 1 259 ? 25.860 -21.974 -29.897 1.00 62.03 259 ASP A C 1
ATOM 2122 O O . ASP A 1 259 ? 25.084 -21.205 -29.325 1.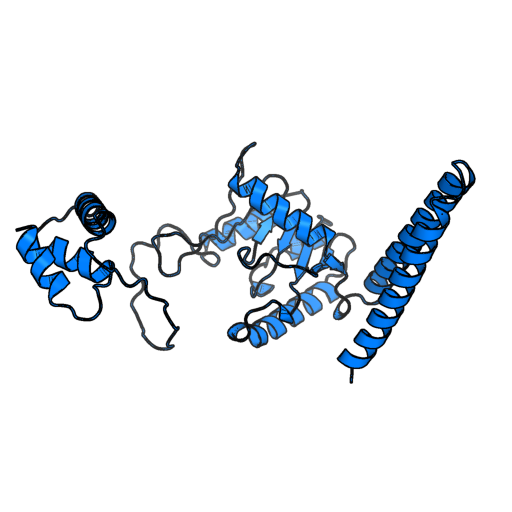00 62.03 259 ASP A O 1
ATOM 2126 N N . GLN A 1 260 ? 27.082 -21.550 -30.260 1.00 58.34 260 GLN A N 1
ATOM 2127 C CA . GLN A 1 260 ? 27.857 -20.427 -29.670 1.00 58.34 260 GLN A CA 1
ATOM 2128 C C . GLN A 1 260 ? 27.270 -18.996 -29.783 1.00 58.34 260 GLN A C 1
ATOM 2130 O O . GLN A 1 260 ? 27.844 -18.044 -29.244 1.00 58.34 260 GLN A O 1
ATOM 2135 N N . LYS A 1 261 ? 26.123 -18.795 -30.441 1.00 58.75 261 LYS A N 1
ATOM 2136 C CA . LYS A 1 261 ? 25.583 -17.453 -30.756 1.00 58.75 261 LYS A CA 1
ATOM 2137 C C . LYS A 1 261 ? 24.978 -16.702 -29.561 1.00 58.75 261 LYS A C 1
ATOM 2139 O O . LYS A 1 261 ? 24.789 -15.491 -29.647 1.00 58.75 261 LYS A O 1
ATOM 2144 N N . ILE A 1 262 ? 24.701 -17.373 -28.440 1.00 60.78 262 ILE A N 1
ATOM 2145 C CA . ILE A 1 262 ? 24.006 -16.765 -27.285 1.00 60.78 262 ILE A CA 1
ATOM 2146 C C . ILE A 1 262 ? 24.991 -16.232 -26.213 1.00 60.78 262 ILE A C 1
ATOM 2148 O O . ILE A 1 262 ? 24.636 -15.381 -25.396 1.00 60.78 262 ILE A O 1
ATOM 2152 N N . ILE A 1 263 ? 26.271 -16.626 -26.259 1.00 58.81 263 ILE A N 1
ATOM 2153 C CA . ILE A 1 263 ? 27.298 -16.257 -25.258 1.00 58.81 263 ILE A CA 1
ATOM 2154 C C . ILE A 1 263 ? 27.559 -14.735 -25.219 1.00 58.81 263 ILE A C 1
ATOM 2156 O O . ILE A 1 263 ? 27.705 -14.150 -24.141 1.00 58.81 263 ILE A O 1
ATOM 2160 N N . GLY A 1 264 ? 27.554 -14.068 -26.380 1.00 59.03 264 GLY A N 1
ATOM 2161 C CA . GLY A 1 264 ? 27.734 -12.611 -26.475 1.00 59.03 264 GLY A CA 1
ATOM 2162 C C . GLY A 1 264 ? 26.562 -11.812 -25.889 1.00 59.03 264 GLY A C 1
ATOM 2163 O O . GLY A 1 264 ? 26.756 -10.763 -25.279 1.00 59.03 264 GLY A O 1
ATOM 2164 N N . PHE A 1 265 ? 25.340 -12.340 -26.001 1.00 62.81 265 PHE A N 1
ATOM 2165 C CA . PHE A 1 265 ? 24.153 -11.726 -25.403 1.00 62.81 265 PHE A CA 1
ATOM 2166 C C . PHE A 1 265 ? 24.179 -11.847 -23.873 1.00 62.81 265 PHE A C 1
ATOM 2168 O O . PHE A 1 265 ? 23.936 -10.872 -23.162 1.00 62.81 265 PHE A O 1
ATOM 2175 N N . VAL A 1 266 ? 24.541 -13.024 -23.352 1.00 62.00 266 VAL A N 1
ATOM 2176 C CA . VAL A 1 266 ? 24.581 -13.274 -21.904 1.00 62.00 266 VAL A CA 1
ATOM 2177 C C . VAL A 1 266 ? 25.657 -12.444 -21.203 1.00 62.00 266 VAL A C 1
ATOM 2179 O O . VAL A 1 266 ? 25.398 -11.861 -20.149 1.00 62.00 266 VAL A O 1
ATOM 2182 N N . THR A 1 267 ? 26.844 -12.333 -21.798 1.00 63.97 267 THR A N 1
ATOM 2183 C CA . THR A 1 267 ? 27.920 -11.485 -21.259 1.00 63.97 267 THR A CA 1
ATOM 2184 C C . THR A 1 267 ? 27.515 -10.007 -21.240 1.00 63.97 267 THR A C 1
ATOM 2186 O O . THR A 1 267 ? 27.672 -9.363 -20.205 1.00 63.97 267 THR A O 1
ATOM 2189 N N . GLY A 1 268 ? 26.874 -9.492 -22.298 1.00 64.00 268 GLY A N 1
ATOM 2190 C CA . GLY A 1 268 ? 26.332 -8.124 -22.323 1.00 64.00 268 GLY A CA 1
ATOM 2191 C C . GLY A 1 268 ? 25.280 -7.848 -21.237 1.00 64.00 268 GLY A C 1
ATOM 2192 O O . GLY A 1 268 ? 25.333 -6.814 -20.565 1.00 64.00 268 GLY A O 1
ATOM 2193 N N . VAL A 1 269 ? 24.359 -8.790 -21.003 1.00 67.56 269 VAL A N 1
ATOM 2194 C CA . VAL A 1 269 ? 23.334 -8.680 -19.947 1.00 67.56 269 VAL A CA 1
ATOM 2195 C C . VAL A 1 269 ? 23.961 -8.711 -18.546 1.00 67.56 269 VAL A C 1
ATOM 2197 O O . VAL A 1 269 ? 23.560 -7.928 -17.683 1.00 67.56 269 VAL A O 1
ATOM 2200 N N . LEU A 1 270 ? 24.972 -9.556 -18.313 1.00 62.22 270 LEU A N 1
ATOM 2201 C CA . LEU A 1 270 ? 25.687 -9.631 -17.032 1.00 62.22 270 LEU A CA 1
ATOM 2202 C C . LEU A 1 270 ? 26.469 -8.355 -16.724 1.00 62.22 270 LEU A C 1
ATOM 2204 O O . LEU A 1 270 ? 26.396 -7.855 -15.600 1.00 62.22 270 LEU A O 1
ATOM 2208 N N . THR A 1 271 ? 27.176 -7.797 -17.707 1.00 68.88 271 THR A N 1
ATOM 2209 C CA . THR A 1 271 ? 27.912 -6.538 -17.532 1.00 68.88 271 THR A CA 1
ATOM 2210 C C . THR A 1 271 ? 26.954 -5.374 -17.267 1.00 68.88 271 THR A C 1
ATOM 2212 O O . THR A 1 271 ? 27.203 -4.570 -16.368 1.00 68.88 271 THR A O 1
ATOM 2215 N N . GLY A 1 272 ? 25.810 -5.326 -17.963 1.00 64.81 272 GLY A N 1
ATOM 2216 C CA . GLY A 1 272 ? 24.755 -4.341 -17.708 1.00 64.81 272 GLY A CA 1
ATOM 2217 C C . GLY A 1 272 ? 24.129 -4.477 -16.315 1.00 64.81 272 GLY A C 1
ATOM 2218 O O . GLY A 1 272 ? 23.963 -3.483 -15.607 1.00 64.81 272 GLY A O 1
ATOM 2219 N N . ALA A 1 273 ? 23.843 -5.705 -15.875 1.00 60.78 273 ALA A N 1
ATOM 2220 C CA . ALA A 1 273 ? 23.288 -5.975 -14.550 1.00 60.78 273 ALA A CA 1
ATOM 2221 C C . ALA A 1 273 ? 24.281 -5.654 -13.420 1.00 60.78 273 ALA A C 1
ATOM 2223 O O . ALA A 1 273 ? 23.892 -5.053 -12.416 1.00 60.78 273 ALA A O 1
ATOM 2224 N N . ALA A 1 274 ? 25.562 -5.997 -13.585 1.00 63.22 274 ALA A N 1
ATOM 2225 C CA . ALA A 1 274 ? 26.622 -5.649 -12.641 1.00 63.22 274 ALA A CA 1
ATOM 2226 C C . ALA A 1 274 ? 26.822 -4.125 -12.553 1.00 63.22 274 ALA A C 1
ATOM 2228 O O . ALA A 1 274 ? 26.907 -3.581 -11.450 1.00 63.22 274 ALA A O 1
ATOM 2229 N N . GLY A 1 275 ? 26.802 -3.428 -13.695 1.00 65.94 275 GLY A N 1
ATOM 2230 C CA . GLY A 1 275 ? 26.852 -1.966 -13.761 1.00 65.94 275 GLY A CA 1
ATOM 2231 C C . GLY A 1 275 ? 25.673 -1.300 -13.047 1.00 65.94 275 GLY A C 1
ATOM 2232 O O . GLY A 1 275 ? 25.884 -0.426 -12.207 1.00 65.94 275 GLY A O 1
ATOM 2233 N N . ASN A 1 276 ? 24.440 -1.759 -13.293 1.00 66.69 276 ASN A N 1
ATOM 2234 C CA . ASN A 1 276 ? 23.247 -1.249 -12.603 1.00 66.69 276 ASN A CA 1
ATOM 2235 C C . ASN A 1 276 ? 23.285 -1.530 -11.095 1.00 66.69 276 ASN A C 1
ATOM 2237 O O . ASN A 1 276 ? 22.926 -0.675 -10.291 1.00 66.69 276 ASN A O 1
ATOM 2241 N N . CYS A 1 277 ? 23.769 -2.707 -10.699 1.00 55.94 277 CYS A N 1
ATOM 2242 C CA . CYS A 1 277 ? 23.921 -3.095 -9.300 1.00 55.94 277 CYS A CA 1
ATOM 2243 C C . CYS A 1 277 ? 24.905 -2.175 -8.556 1.00 55.94 277 CYS A C 1
ATOM 2245 O O . CYS A 1 277 ? 24.614 -1.726 -7.445 1.00 55.94 277 CYS A O 1
ATOM 2247 N N . LEU A 1 278 ? 26.043 -1.856 -9.182 1.00 60.47 278 LEU A N 1
ATOM 2248 C CA . LEU A 1 278 ? 27.022 -0.909 -8.649 1.00 60.47 278 LEU A CA 1
ATOM 2249 C C . LEU A 1 278 ? 26.458 0.516 -8.614 1.00 60.47 278 LEU A C 1
ATOM 2251 O O . LEU A 1 278 ? 26.566 1.185 -7.588 1.00 60.47 278 LEU A O 1
ATOM 2255 N N . TYR A 1 279 ? 25.800 0.965 -9.684 1.00 67.88 279 TYR A N 1
ATOM 2256 C CA . TYR A 1 279 ? 25.174 2.287 -9.742 1.00 67.88 279 TYR A CA 1
ATOM 2257 C C . TYR A 1 279 ? 24.121 2.476 -8.643 1.00 67.88 279 TYR A C 1
ATOM 2259 O O . TYR A 1 279 ? 24.143 3.484 -7.934 1.00 67.88 279 TYR A O 1
ATOM 2267 N N . GLU A 1 280 ? 23.243 1.492 -8.436 1.00 58.69 280 GLU A N 1
ATOM 2268 C CA . GLU A 1 280 ? 22.253 1.529 -7.359 1.00 58.69 280 GLU A CA 1
ATOM 2269 C C . GLU A 1 280 ? 22.923 1.615 -5.981 1.00 58.69 280 GLU A C 1
ATOM 2271 O O . GLU A 1 280 ? 22.545 2.474 -5.181 1.00 58.69 280 GLU A O 1
ATOM 2276 N N . LEU A 1 281 ? 23.959 0.807 -5.721 1.00 56.06 281 LEU A N 1
ATOM 2277 C CA . LEU A 1 281 ? 24.716 0.842 -4.461 1.00 56.06 281 LEU A CA 1
ATOM 2278 C C . LEU A 1 281 ? 25.370 2.213 -4.209 1.00 56.06 281 LEU A C 1
ATOM 2280 O O . LEU A 1 281 ? 25.285 2.741 -3.098 1.00 56.06 281 LEU A O 1
ATOM 2284 N N . PHE A 1 282 ? 25.955 2.837 -5.234 1.00 57.88 282 PHE A N 1
ATOM 2285 C CA . PHE A 1 282 ? 26.535 4.180 -5.117 1.00 57.88 282 PHE A CA 1
ATOM 2286 C C . PHE A 1 282 ? 25.472 5.285 -4.991 1.00 57.88 282 PHE A C 1
ATOM 2288 O O . PHE A 1 282 ? 25.686 6.268 -4.277 1.00 57.88 282 PHE A O 1
ATOM 2295 N N . SER A 1 283 ? 24.311 5.130 -5.634 1.00 52.22 283 SER A N 1
ATOM 2296 C CA . SER A 1 283 ? 23.200 6.089 -5.551 1.00 52.22 283 SER A CA 1
ATOM 2297 C C . SER A 1 283 ? 22.542 6.110 -4.167 1.00 52.22 283 SER A C 1
ATOM 2299 O O . SER A 1 283 ? 22.128 7.170 -3.696 1.00 52.22 283 SER A O 1
ATOM 2301 N N . ILE A 1 284 ? 22.509 4.959 -3.485 1.00 55.50 284 ILE A N 1
ATOM 2302 C CA . ILE A 1 284 ? 22.071 4.842 -2.092 1.00 55.50 284 ILE A CA 1
ATOM 2303 C C . ILE A 1 284 ? 22.997 5.682 -1.211 1.00 55.50 284 ILE A C 1
ATOM 2305 O O . ILE A 1 284 ? 22.516 6.535 -0.475 1.00 55.50 284 ILE A O 1
ATOM 2309 N N . ASN A 1 285 ? 24.317 5.550 -1.367 1.00 43.69 285 ASN A N 1
ATOM 2310 C CA . ASN A 1 285 ? 25.292 6.293 -0.560 1.00 43.69 285 ASN A CA 1
ATOM 2311 C C . ASN A 1 285 ? 25.215 7.824 -0.764 1.00 43.69 285 ASN A C 1
ATOM 2313 O O . ASN A 1 285 ? 25.501 8.591 0.151 1.00 43.69 285 ASN A O 1
ATOM 2317 N N . LYS A 1 286 ? 24.780 8.284 -1.948 1.00 44.41 286 LYS A N 1
ATOM 2318 C CA . LYS A 1 286 ? 24.533 9.711 -2.234 1.00 44.41 286 LYS A CA 1
ATOM 2319 C C . LYS A 1 286 ? 23.226 10.257 -1.655 1.00 44.41 286 LYS A C 1
ATOM 2321 O O . LYS A 1 286 ? 23.164 11.449 -1.401 1.00 44.41 286 LYS A O 1
ATOM 2326 N N . LYS A 1 287 ? 22.189 9.434 -1.465 1.00 40.81 287 LYS A N 1
ATOM 2327 C CA . LYS A 1 287 ? 20.904 9.876 -0.878 1.00 40.81 287 LYS A CA 1
ATOM 2328 C C . LYS A 1 287 ? 20.953 10.055 0.645 1.00 40.81 287 LYS A C 1
ATOM 2330 O O . LYS A 1 287 ? 19.988 10.557 1.211 1.00 40.81 287 LYS A O 1
ATOM 2335 N N . PHE A 1 288 ? 22.038 9.619 1.287 1.00 45.81 288 PHE A N 1
ATOM 2336 C CA . PHE A 1 288 ? 22.226 9.654 2.741 1.00 45.81 288 PHE A CA 1
ATOM 2337 C C . PHE A 1 288 ? 23.424 10.516 3.192 1.00 45.81 288 PHE A C 1
ATOM 2339 O O . PHE A 1 288 ? 23.779 10.474 4.369 1.00 45.81 288 PHE A O 1
ATOM 2346 N N . LYS A 1 289 ? 24.025 11.295 2.281 1.00 38.50 289 LYS A N 1
ATOM 2347 C CA . LYS A 1 289 ? 24.830 12.483 2.608 1.00 38.50 289 LYS A CA 1
ATOM 2348 C C . LYS A 1 289 ? 23.962 13.721 2.438 1.00 38.50 289 LYS A C 1
ATOM 2350 O O . LYS A 1 289 ? 24.136 14.648 3.251 1.00 38.50 289 LYS A O 1
#

Secondary structure (DSSP, 8-state):
-HHHHHHHHHT-TT-B-HHHHHHHHHHHH----HHHHHHHHHHHHHTS---B-------------PPPGGGTTS--TTSHHHHHHHHHHHHH--S-EEEE-SS--GGGGTTHHHHHHTT--EEEEEPPGGGS-HHHHHHHHHHHHHHHHHHHHT--TTEEEEE-S---TT--SEEE-SSEEE--PBPTT-SS-B--PPEE--TT-HHHHHHHHHHHHHHHH-EE-TTT-HHHHHHHHHHHHHHHHHHHHHHHHHHHHS-GGGHHHHHHHHHHHHHHHHHHHHHHHHHT-

Sequence (289 aa):
MKEKILETIRSSTGGIEVDMLSSIVKDQLHIKDQSIIDEAVGSLTSEKKIKCKEKRWIATENQNFGVSKYYEEIGGPHSPEGMKTLEEFFVENTEKITILVDVTSVVAFKKLCYRIDHDLLTEVILPPENEINIERRDNYKKVKKEWIEFYKSHKKDCFTLLQSTVINKAVRTTLFSKEKARINIRKLSARSTRDGNIIVVGNDNTLYKQFANEIIIQQLTADYCFTANPMKWLWRKIIKKWIFILLVFLIMIISFINDQKIIGFVTGVLTGAAGNCLYELFSINKKFK

pLDDT: mean 70.07, std 18.19, range [25.31, 95.62]

Foldseek 3Di:
DVVVLLVVQVVPPPFAALVVSLVSCCVVVVDPDSVVSVVVSVVVVVVVSTDHDDDPDDDDPDDDDDDPPPCPVFDFQQPPQLLVQLLCCLQPPQFAKEKEAQLDACVSNVNVLVCLVVLRAYEYEYEDLVPHDPVCSVSSVVRVVRVLVVCLVSPDPSYAYKYAPDADPQFHGKMDGPFKIQGQDDDPPDPDGTGSHIDGHDPPDPVVVVVVVRSVNRVVRIAGDCSNPVPSRVVVVVVVVVVVVVVLVVVVVVDVVVDDPCVVVSVVVVVVVVVVVVVVVVVVVVVVD

Radius of gyration: 26.49 Å; chains: 1; bounding box: 65×67×50 Å